Protein AF-A0AAD5VYA1-F1 (afdb_monomer)

Foldseek 3Di:
DDDDDDDDDDDDDDDDDPDPDPDDDPPPPPPPPPPPPPPFPWPQPPDDDDDDDDDDDDDPPPPPPQQFKKKAKQAAQQGAIDGGPVRVDVGRDDDSPTDMGIDPPGDLVSLVVNQVCVQVVSRDHPDDDDDDDDDDLPDPPPPVDPPQQKKKAQQEACGGGIDRDPVVSCVRNPVPNSVIDIGNDPSVSSVVSRVCSNVVVHDDPD

pLDDT: mean 71.58, std 21.29, range [29.84, 96.19]

Secondary structure (DSSP, 8-state):
-PPPPPPP-----------------------------------------PPP-------------GGG-EEEEEEESS-EEEESHHHHHHHH-S-TT-EEEEESS-HHHHHHHHHHHHHTT--EESS----------TT-----S--SS-EEEE-SSSS-EEEESHHHHHHHHGGGGGG-EEESSHHHHHHHHHHHHHTT-S----

Solvent-accessible surface area (backbone atoms only —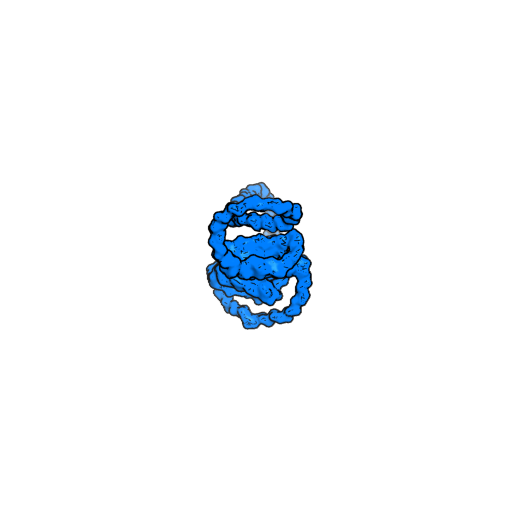 not comparable to full-atom values): 13161 Å² total; per-residue (Å²): 138,82,83,82,85,80,84,83,82,82,89,75,79,80,85,83,76,85,78,89,69,85,74,80,73,80,79,73,77,74,73,66,78,78,67,78,84,73,83,73,74,77,79,74,88,80,76,77,94,76,80,96,76,90,80,91,76,86,70,87,70,75,82,71,62,55,72,76,36,24,21,33,29,37,21,11,49,48,45,48,77,28,66,10,63,70,57,32,48,65,40,22,49,88,56,94,74,50,38,62,45,82,27,88,83,29,64,66,53,37,33,47,53,50,44,54,38,43,53,69,65,61,46,37,65,74,50,92,76,91,77,89,84,84,87,74,86,82,76,70,79,82,72,87,67,90,67,75,81,34,28,30,26,23,56,38,50,91,48,32,42,74,26,82,27,68,69,60,33,41,65,24,8,51,94,36,48,86,64,47,43,80,31,78,44,70,63,58,29,34,49,51,45,50,53,36,44,75,69,64,70,32,75,84,89,124

Mean predicted aligned error: 16.13 Å

Radius of gyration: 28.03 Å; Cα contacts (8 Å, |Δi|>4): 271; chains: 1; bounding box: 67×45×109 Å

Nearest PDB structures (foldseek):
  3bsu-assembly2_H  TM=7.984E-01  e=3.551E-01  Homo sapiens
  3bsu-assembly1_B  TM=7.948E-01  e=8.256E-01  Homo sapiens
  4v8s-assembly2_BB  TM=2.779E-01  e=1.919E+00  Saccharolobus shibatae B12
  8epx-assembly1_A  TM=1.726E-01  e=4.182E+00  Kinneretia aquatilis

Sequence (206 aa):
MEPSPTPAYSDDPPAYTPSADPQYIPTVYSRRPVLPTITATITVSDSPPSPPAAGSSRGHRIPTNDDDTYWVVIIGNHPGVYRGRTTAARNAGTSARVVMFECLEGRRFANRIFVEQYRLRVVRRLIPVNIPFPFTSAQQRRSTQQDEDVWYVVPSGPEPGVYFSRTAALRAASFAAGQMVQVDDEDDAYDLFVDYYMSYRIQDYN

Organism: NCBI:txid56174

Structure (mmCIF, N/CA/C/O backbone):
data_AF-A0AAD5VYA1-F1
#
_entry.id   AF-A0AAD5VYA1-F1
#
loop_
_atom_site.group_PDB
_atom_site.id
_atom_site.type_symbol
_atom_site.label_atom_id
_atom_site.label_alt_id
_atom_site.label_comp_id
_atom_site.label_asym_id
_atom_site.label_entity_id
_atom_site.label_seq_id
_atom_site.pdbx_PDB_ins_code
_atom_site.Cartn_x
_atom_site.Cartn_y
_atom_site.Cartn_z
_atom_site.occupancy
_atom_site.B_iso_or_equiv
_atom_site.auth_seq_id
_atom_site.auth_comp_id
_atom_site.auth_asym_id
_atom_site.auth_atom_id
_atom_site.pdbx_PDB_model_num
ATOM 1 N N . MET A 1 1 ? -34.198 25.262 79.945 1.00 55.25 1 MET A N 1
ATOM 2 C CA . MET A 1 1 ? -33.727 24.461 78.798 1.00 55.25 1 MET A CA 1
ATOM 3 C C . MET A 1 1 ? -32.961 25.410 77.901 1.00 55.25 1 MET A C 1
ATOM 5 O O . MET A 1 1 ? -33.584 26.200 77.207 1.00 55.25 1 MET A O 1
ATOM 9 N N . GLU A 1 2 ? -31.638 25.430 78.036 1.00 50.41 2 GLU A N 1
ATOM 10 C CA . GLU A 1 2 ? -30.755 26.230 77.181 1.00 50.41 2 GLU A CA 1
ATOM 11 C C . GLU A 1 2 ? -30.462 25.475 75.877 1.00 50.41 2 GLU A C 1
ATOM 13 O O . GLU A 1 2 ? -30.264 24.258 75.926 1.00 50.41 2 GLU A O 1
ATOM 18 N N . PRO A 1 3 ? -30.437 26.157 74.719 1.00 62.47 3 PRO A N 1
ATOM 19 C CA . PRO A 1 3 ? -30.016 25.547 73.466 1.00 62.47 3 PRO A CA 1
ATOM 20 C C . PRO A 1 3 ? -28.484 25.457 73.389 1.00 62.47 3 PRO A C 1
ATOM 22 O O . PRO A 1 3 ? -27.777 26.440 73.607 1.00 62.47 3 PRO A O 1
ATOM 25 N N . SER A 1 4 ? -27.970 24.269 73.058 1.00 67.06 4 SER A N 1
ATOM 26 C CA . SER A 1 4 ? -26.545 24.045 72.786 1.00 67.06 4 SER A CA 1
ATOM 27 C C . SER A 1 4 ? -26.077 24.805 71.535 1.00 67.06 4 SER A C 1
ATOM 29 O O . SER A 1 4 ? -26.813 24.845 70.547 1.00 67.06 4 SER A O 1
ATOM 31 N N . PRO A 1 5 ? -24.851 25.361 71.533 1.00 68.25 5 PRO A N 1
ATOM 32 C CA . PRO A 1 5 ? -24.303 26.044 70.370 1.00 68.25 5 PRO A CA 1
ATOM 33 C C . PRO A 1 5 ? -23.780 25.049 69.325 1.00 68.25 5 PRO A C 1
ATOM 35 O O . PRO A 1 5 ? -23.076 24.088 69.638 1.00 68.25 5 PRO A O 1
ATOM 38 N N . THR A 1 6 ? -24.117 25.312 68.065 1.00 74.50 6 THR A N 1
ATOM 39 C CA . THR A 1 6 ? -23.631 24.595 66.880 1.00 74.50 6 THR A CA 1
ATOM 40 C C . THR A 1 6 ? -22.195 25.030 66.551 1.00 74.50 6 THR A C 1
ATOM 42 O O . THR A 1 6 ? -21.932 26.235 66.544 1.00 74.50 6 THR A O 1
ATOM 45 N N . PRO A 1 7 ? -21.258 24.113 66.246 1.00 63.84 7 PRO A N 1
ATOM 46 C CA . PRO A 1 7 ? -19.913 24.497 65.833 1.00 63.84 7 PRO A CA 1
ATOM 47 C C . PRO A 1 7 ? -19.917 25.037 64.396 1.00 63.84 7 PRO A C 1
ATOM 49 O O . PRO A 1 7 ? -20.479 24.425 63.487 1.00 63.84 7 PRO A O 1
ATOM 52 N N . ALA A 1 8 ? -19.272 26.186 64.201 1.00 64.94 8 ALA A N 1
ATOM 53 C CA . ALA A 1 8 ? -18.980 26.743 62.888 1.00 64.94 8 ALA A CA 1
ATOM 54 C C . ALA A 1 8 ? -17.790 25.989 62.273 1.00 64.94 8 ALA A C 1
ATOM 56 O O . ALA A 1 8 ? -16.687 26.015 62.818 1.00 64.94 8 ALA A O 1
ATOM 57 N N . TYR A 1 9 ? -18.020 25.306 61.153 1.00 58.72 9 TYR A N 1
ATOM 58 C CA . TYR A 1 9 ? -16.952 24.772 60.313 1.00 58.72 9 TYR A CA 1
ATOM 59 C C . TYR A 1 9 ? -16.409 25.907 59.438 1.00 58.72 9 TYR A C 1
ATOM 61 O O . TYR A 1 9 ? -17.130 26.434 58.593 1.00 58.72 9 TYR A O 1
ATOM 69 N N . SER A 1 10 ? -15.153 26.296 59.668 1.00 63.50 10 SER A N 1
ATOM 70 C CA . SER A 1 10 ? -14.396 27.151 58.752 1.00 63.50 10 SER A CA 1
ATOM 71 C C . SER A 1 10 ? -13.834 26.293 57.623 1.00 63.50 10 SER A C 1
ATOM 73 O O . SER A 1 10 ? -13.070 25.360 57.866 1.00 63.50 10 SER A O 1
ATOM 75 N N . ASP A 1 11 ? -14.247 26.619 56.406 1.00 62.75 11 ASP A N 1
ATOM 76 C CA . ASP A 1 11 ? -13.949 25.912 55.163 1.00 62.75 11 ASP A CA 1
ATOM 77 C C . ASP A 1 11 ? -12.822 26.658 54.423 1.00 62.75 11 ASP A C 1
ATOM 79 O O . ASP A 1 11 ? -13.051 27.335 53.423 1.00 62.75 11 ASP A O 1
ATOM 83 N N . ASP A 1 12 ? -11.608 26.622 54.982 1.00 67.38 12 ASP A N 1
ATOM 84 C CA . ASP A 1 12 ? -10.412 27.138 54.304 1.00 67.38 12 ASP A CA 1
ATOM 85 C C . ASP A 1 12 ? -9.633 25.960 53.693 1.00 67.38 12 ASP A C 1
ATOM 87 O O . ASP A 1 12 ? -9.083 25.133 54.433 1.00 67.38 12 ASP A O 1
ATOM 91 N N . PRO A 1 13 ? -9.572 25.833 52.354 1.00 72.19 13 PRO A N 1
ATOM 92 C CA . PRO A 1 13 ? -8.789 24.787 51.718 1.00 72.19 13 PRO A CA 1
ATOM 93 C C . PRO A 1 13 ? -7.285 25.071 51.879 1.00 72.19 13 PRO A C 1
ATOM 95 O O . PRO A 1 13 ? -6.847 26.218 51.750 1.00 72.19 13 PRO A O 1
ATOM 98 N N . PRO A 1 14 ? -6.452 24.042 52.118 1.00 67.50 14 PRO A N 1
ATOM 99 C CA . PRO A 1 14 ? -5.014 24.230 52.221 1.00 67.50 14 PRO A CA 1
ATOM 100 C C . PRO A 1 14 ? -4.439 24.715 50.886 1.00 67.50 14 PRO A C 1
ATOM 102 O O . PRO A 1 14 ? -4.680 24.129 49.828 1.00 67.50 14 PRO A O 1
ATOM 105 N N . ALA A 1 15 ? -3.641 25.781 50.950 1.00 60.94 15 ALA A N 1
ATOM 106 C CA . ALA A 1 15 ? -2.874 26.289 49.824 1.00 60.94 15 ALA A CA 1
ATOM 107 C C . ALA A 1 15 ? -1.904 25.208 49.321 1.00 60.94 15 ALA A C 1
ATOM 109 O O . ALA A 1 15 ? -0.971 24.807 50.017 1.00 60.94 15 ALA A O 1
ATOM 110 N N . TYR A 1 16 ? -2.140 24.732 48.099 1.00 63.03 16 TYR A N 1
ATOM 111 C CA . TYR A 1 16 ? -1.286 23.767 47.420 1.00 63.03 16 TYR A CA 1
ATOM 112 C C . TYR A 1 16 ? -0.010 24.473 46.949 1.00 63.03 16 TYR A C 1
ATOM 114 O O . TYR A 1 16 ? -0.028 25.241 45.987 1.00 63.03 16 TYR A O 1
ATOM 122 N N . THR A 1 17 ? 1.106 24.242 47.634 1.00 67.38 17 THR A N 1
ATOM 123 C CA . THR A 1 17 ? 2.435 24.630 47.157 1.00 67.38 17 THR A CA 1
ATOM 124 C C . THR A 1 17 ? 2.942 23.573 46.169 1.00 67.38 17 THR A C 1
ATOM 126 O O . THR A 1 17 ? 3.123 22.418 46.558 1.00 67.38 17 THR A O 1
ATOM 129 N N . PRO A 1 18 ? 3.188 23.909 44.888 1.00 53.31 18 PRO A N 1
ATOM 130 C CA . PRO A 1 18 ? 3.801 22.970 43.959 1.00 53.31 18 PRO A CA 1
ATOM 131 C C . PRO A 1 18 ? 5.270 22.766 44.350 1.00 53.31 18 PRO A C 1
ATOM 133 O O . PRO A 1 18 ? 6.110 23.648 44.168 1.00 53.31 18 PRO A O 1
ATOM 136 N N . SER A 1 19 ? 5.567 21.595 44.913 1.00 53.12 19 SER A N 1
ATOM 137 C CA . SER A 1 19 ? 6.934 21.132 45.139 1.00 53.12 19 SER A CA 1
ATOM 138 C C . SER A 1 19 ? 7.590 20.888 43.782 1.00 53.12 19 SER A C 1
ATOM 140 O O . SER A 1 19 ? 7.163 20.021 43.018 1.00 53.12 19 SER A O 1
ATOM 142 N N . ALA A 1 20 ? 8.597 21.696 43.463 1.00 51.00 20 ALA A N 1
ATOM 143 C CA . ALA A 1 20 ? 9.432 21.542 42.284 1.00 51.00 20 ALA A CA 1
ATOM 144 C C . ALA A 1 20 ? 10.388 20.355 42.482 1.00 51.00 20 ALA A C 1
ATOM 146 O O . ALA A 1 20 ? 11.571 20.541 42.752 1.00 51.00 20 ALA A O 1
ATOM 147 N N . ASP A 1 21 ? 9.861 19.137 42.366 1.00 50.53 21 ASP A N 1
ATOM 148 C CA . ASP A 1 21 ? 10.683 17.947 42.173 1.00 50.53 21 ASP A CA 1
ATOM 149 C C . ASP A 1 21 ? 10.980 17.798 40.672 1.00 50.53 21 ASP A C 1
ATOM 151 O O . ASP A 1 21 ? 10.043 17.668 39.873 1.00 50.53 21 ASP A O 1
ATOM 155 N N . PRO A 1 22 ? 12.254 17.822 40.237 1.00 55.47 22 PRO A N 1
ATOM 156 C CA . PRO A 1 22 ? 12.607 17.502 38.864 1.00 55.47 22 PRO A CA 1
ATOM 157 C C . PRO A 1 22 ? 12.344 16.013 38.632 1.00 55.47 22 PRO A C 1
ATOM 159 O O . PRO A 1 22 ? 13.161 15.149 38.952 1.00 55.47 22 PRO A O 1
ATOM 162 N N . GLN A 1 23 ? 11.165 15.715 38.083 1.00 43.09 23 GLN A N 1
ATOM 163 C CA . GLN A 1 23 ? 10.796 14.369 37.689 1.00 43.09 23 GLN A CA 1
ATOM 164 C C . GLN A 1 23 ? 11.804 13.821 36.680 1.00 43.09 23 GLN A C 1
ATOM 166 O O . GLN A 1 23 ? 11.964 14.315 35.564 1.00 43.09 23 GLN A O 1
ATOM 171 N N . TYR A 1 24 ? 12.459 12.756 37.124 1.00 43.03 24 TYR A N 1
ATOM 172 C CA . TYR A 1 24 ? 13.096 11.732 36.322 1.00 43.03 24 TYR A CA 1
ATOM 173 C C . TYR A 1 24 ? 12.231 11.426 35.093 1.00 43.03 24 TYR A C 1
ATOM 175 O O . TYR A 1 24 ? 11.149 10.856 35.216 1.00 43.03 24 TYR A O 1
ATOM 183 N N . ILE A 1 25 ? 12.695 11.828 33.910 1.00 42.22 25 ILE A N 1
ATOM 184 C CA . ILE A 1 25 ? 12.100 11.426 32.636 1.00 42.22 25 ILE A CA 1
ATOM 185 C C . ILE A 1 25 ? 12.622 10.011 32.372 1.00 42.22 25 ILE A C 1
ATOM 187 O O . ILE A 1 25 ? 13.800 9.876 32.021 1.00 42.22 25 ILE A O 1
ATOM 191 N N . PRO A 1 26 ? 11.819 8.939 32.529 1.00 36.62 26 PRO A N 1
ATOM 192 C CA . PRO A 1 26 ? 12.231 7.646 32.025 1.00 36.62 26 PRO A CA 1
ATOM 193 C C . PRO A 1 26 ? 12.379 7.816 30.518 1.00 36.62 26 PRO A C 1
ATOM 195 O O . PRO A 1 26 ? 11.414 8.067 29.795 1.00 36.62 26 PRO A O 1
ATOM 198 N N . THR A 1 27 ? 13.621 7.745 30.050 1.00 34.53 27 THR A N 1
ATOM 199 C CA . THR A 1 27 ? 13.923 7.685 28.628 1.00 34.53 27 THR A CA 1
ATOM 200 C C . THR A 1 27 ? 13.377 6.347 28.158 1.00 34.53 27 THR A C 1
ATOM 202 O O . THR A 1 27 ? 14.045 5.318 28.232 1.00 34.53 27 THR A O 1
ATOM 205 N N . VAL A 1 28 ? 12.103 6.339 27.764 1.00 34.66 28 VAL A N 1
ATOM 206 C CA . VAL A 1 28 ? 11.509 5.232 27.036 1.00 34.66 28 VAL A CA 1
ATOM 207 C C . VAL A 1 28 ? 12.331 5.151 25.767 1.00 34.66 28 VAL A C 1
ATOM 209 O O . VAL A 1 28 ? 12.222 5.995 24.877 1.00 34.66 28 VAL A O 1
ATOM 212 N N . TYR A 1 29 ? 13.229 4.172 25.733 1.00 29.84 29 TYR A N 1
ATOM 213 C CA . TYR A 1 29 ? 13.874 3.729 24.518 1.00 29.84 29 TYR A CA 1
ATOM 214 C C . TYR A 1 29 ? 12.749 3.325 23.570 1.00 29.84 29 TYR A C 1
ATOM 216 O O . TYR A 1 29 ? 12.292 2.183 23.573 1.00 29.84 29 TYR A O 1
ATOM 224 N N . SER A 1 30 ? 12.285 4.282 22.766 1.00 35.50 30 SER A N 1
ATOM 225 C CA . SER A 1 30 ? 11.644 4.004 21.495 1.00 35.50 30 SER A CA 1
ATOM 226 C C . SER A 1 30 ? 12.659 3.183 20.728 1.00 35.50 30 SER A C 1
ATOM 228 O O . SER A 1 30 ? 13.580 3.717 20.107 1.00 35.50 30 SER A O 1
ATOM 230 N N . ARG A 1 31 ? 12.520 1.859 20.831 1.00 32.38 31 ARG A N 1
ATOM 231 C CA . A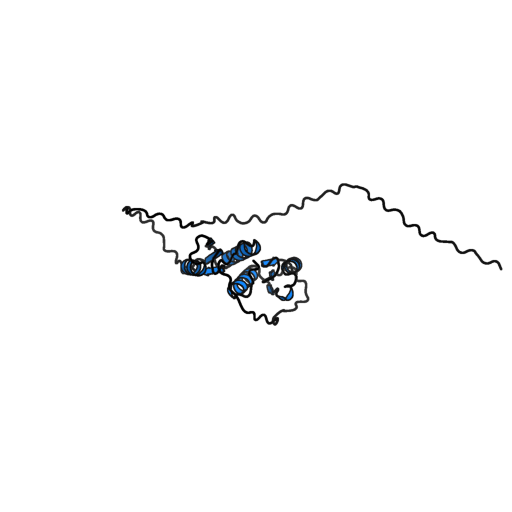RG A 1 31 ? 13.063 0.926 19.864 1.00 32.38 31 ARG A CA 1
ATOM 232 C C . ARG A 1 31 ? 12.460 1.367 18.544 1.00 32.38 31 ARG A C 1
ATOM 234 O O . ARG A 1 31 ? 11.343 0.988 18.210 1.00 32.38 31 ARG A O 1
ATOM 241 N N . ARG A 1 32 ? 13.172 2.242 17.828 1.00 32.84 32 ARG A N 1
ATOM 242 C CA . ARG A 1 32 ? 12.953 2.405 16.400 1.00 32.84 32 ARG A CA 1
ATOM 243 C C . ARG A 1 32 ? 12.964 0.977 15.862 1.00 32.84 32 ARG A C 1
ATOM 245 O O . ARG A 1 32 ? 13.961 0.290 16.111 1.00 32.84 32 ARG A O 1
ATOM 252 N N . PRO A 1 33 ? 11.888 0.496 15.224 1.00 36.75 33 PRO A N 1
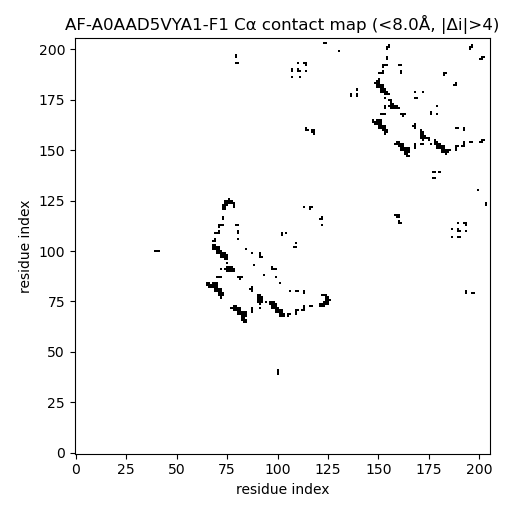ATOM 253 C CA . PRO A 1 33 ? 12.003 -0.729 14.465 1.00 36.75 33 PRO A CA 1
ATOM 254 C C . PRO A 1 33 ? 13.173 -0.496 13.515 1.00 36.75 33 PRO A C 1
ATOM 256 O O . PRO A 1 33 ? 13.208 0.492 12.775 1.00 36.75 33 PRO A O 1
ATOM 259 N N . VAL A 1 34 ? 14.205 -1.322 13.666 1.00 33.66 34 VAL A N 1
ATOM 260 C CA . VAL A 1 34 ? 15.326 -1.358 12.740 1.00 33.66 34 VAL A CA 1
ATOM 261 C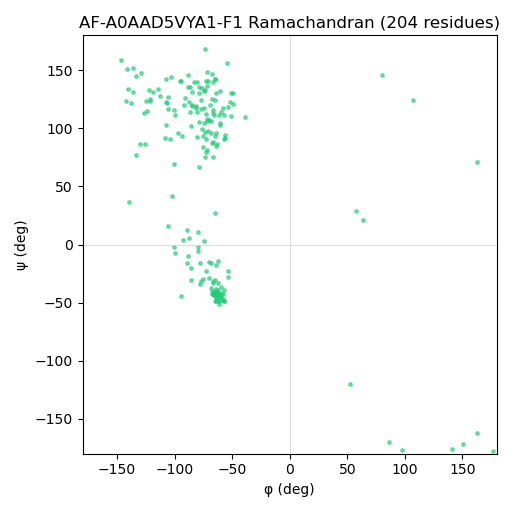 C . VAL A 1 34 ? 14.688 -1.809 11.439 1.00 33.66 34 VAL A C 1
ATOM 263 O O . VAL A 1 34 ? 14.404 -2.991 11.267 1.00 33.66 34 VAL A O 1
ATOM 266 N N . LEU A 1 35 ? 14.340 -0.840 10.588 1.00 41.81 35 LEU A N 1
ATOM 267 C CA . LEU A 1 35 ? 13.911 -1.116 9.228 1.00 41.81 35 LEU A CA 1
ATOM 268 C C . LEU A 1 35 ? 14.966 -2.058 8.646 1.00 41.81 35 LEU A C 1
ATOM 270 O O . LEU A 1 35 ? 16.160 -1.764 8.797 1.00 41.81 35 LEU A O 1
ATOM 274 N N . PRO A 1 36 ? 14.576 -3.187 8.031 1.00 36.44 36 PRO A N 1
ATOM 275 C CA . PRO A 1 36 ? 15.536 -3.957 7.267 1.00 36.44 36 PRO A CA 1
ATOM 276 C C . PRO A 1 36 ? 16.212 -2.982 6.307 1.00 36.44 36 PRO A C 1
ATOM 278 O O . PRO A 1 36 ? 15.543 -2.170 5.664 1.00 36.44 36 PRO A O 1
ATOM 281 N N . THR A 1 37 ? 17.542 -2.996 6.275 1.00 37.47 37 THR A N 1
ATOM 282 C CA . THR A 1 37 ? 18.320 -2.238 5.300 1.00 37.47 37 THR A CA 1
ATOM 283 C C . THR A 1 37 ? 17.973 -2.806 3.929 1.00 37.47 37 THR A C 1
ATOM 285 O O . THR A 1 37 ? 18.608 -3.743 3.451 1.00 37.47 37 THR A O 1
ATOM 288 N N . ILE A 1 38 ? 16.902 -2.291 3.324 1.00 41.88 38 ILE A N 1
ATOM 289 C CA . ILE A 1 38 ? 16.512 -2.629 1.964 1.00 41.88 38 ILE A CA 1
ATOM 290 C C . ILE A 1 38 ? 17.635 -2.073 1.101 1.00 41.88 38 ILE A C 1
ATOM 292 O O . ILE A 1 38 ? 17.830 -0.859 1.014 1.00 41.88 38 ILE A O 1
ATOM 296 N N . THR A 1 39 ? 18.410 -2.972 0.501 1.00 34.19 39 THR A N 1
ATOM 297 C CA . THR A 1 39 ? 19.404 -2.602 -0.502 1.00 34.19 39 THR A CA 1
ATOM 298 C C . THR A 1 39 ? 18.619 -2.207 -1.748 1.00 34.19 39 THR A C 1
ATOM 300 O O . THR A 1 39 ? 18.372 -3.015 -2.638 1.00 34.19 39 THR A O 1
ATOM 303 N N . ALA A 1 40 ? 18.122 -0.972 -1.763 1.00 38.25 40 ALA A N 1
ATOM 304 C CA . ALA A 1 40 ? 17.408 -0.415 -2.892 1.00 38.25 40 ALA A CA 1
ATOM 305 C C . ALA A 1 40 ? 18.416 -0.226 -4.027 1.00 38.25 40 ALA A C 1
ATOM 307 O O . ALA A 1 40 ? 19.247 0.682 -3.995 1.00 38.25 40 ALA A O 1
ATOM 308 N N . THR A 1 41 ? 18.352 -1.086 -5.041 1.00 39.69 41 THR A N 1
ATOM 309 C CA . THR A 1 41 ? 19.036 -0.812 -6.304 1.00 39.69 41 THR A CA 1
ATOM 310 C C . THR A 1 41 ? 18.247 0.292 -6.998 1.00 39.69 41 THR A C 1
ATOM 312 O O . THR A 1 41 ? 17.270 0.041 -7.701 1.00 39.69 41 THR A O 1
ATOM 315 N N . ILE A 1 42 ? 18.625 1.544 -6.734 1.00 39.12 42 ILE A N 1
ATOM 316 C CA . ILE A 1 42 ? 18.052 2.711 -7.402 1.00 39.12 42 ILE A CA 1
ATOM 317 C C . ILE A 1 42 ? 18.570 2.697 -8.839 1.00 39.12 42 ILE A C 1
ATOM 319 O O . ILE A 1 42 ? 19.685 3.131 -9.123 1.00 39.12 42 ILE A O 1
ATOM 323 N N . THR A 1 43 ? 17.764 2.179 -9.761 1.00 39.72 43 THR A N 1
ATOM 324 C CA . THR A 1 43 ? 18.041 2.310 -11.196 1.00 39.72 43 THR A CA 1
ATOM 325 C C . THR A 1 43 ? 17.698 3.737 -11.624 1.00 39.72 43 THR A C 1
ATOM 327 O O . THR A 1 43 ? 16.592 4.010 -12.086 1.00 39.72 43 THR A O 1
ATOM 330 N N . VAL A 1 44 ? 18.630 4.674 -11.436 1.00 39.00 44 VAL A N 1
ATOM 331 C CA . VAL A 1 44 ? 18.555 5.991 -12.082 1.00 39.00 44 VAL A CA 1
ATOM 332 C C . VAL A 1 44 ? 18.856 5.761 -13.559 1.00 39.00 44 VAL A C 1
ATOM 334 O O . VAL A 1 44 ? 19.977 5.414 -13.925 1.00 39.00 44 VAL A O 1
ATOM 337 N N . SER A 1 45 ? 17.841 5.873 -14.413 1.00 40.84 45 SER A N 1
ATOM 338 C CA . SER A 1 45 ? 18.001 5.718 -15.860 1.00 40.84 45 SER A CA 1
ATOM 339 C C . SER A 1 45 ? 18.591 6.991 -16.474 1.00 40.84 45 SER A C 1
ATOM 341 O O . SER A 1 45 ? 17.927 7.664 -17.255 1.00 40.84 45 SER A O 1
ATOM 343 N N . ASP A 1 46 ? 19.840 7.304 -16.136 1.00 44.09 46 ASP A N 1
ATOM 344 C CA . ASP A 1 46 ? 20.662 8.268 -16.870 1.00 44.09 46 ASP A CA 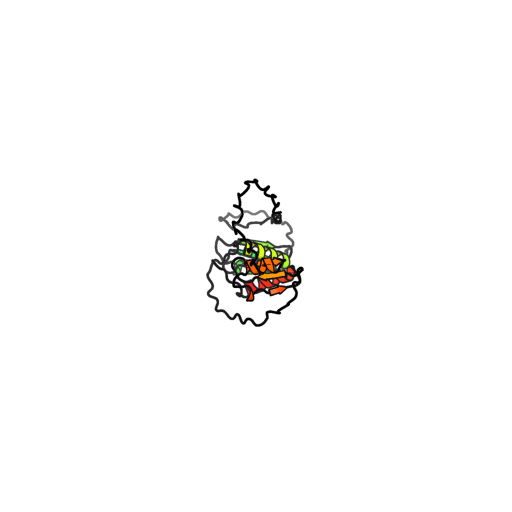1
ATOM 345 C C . ASP A 1 46 ? 21.498 7.498 -17.894 1.00 44.09 46 ASP A C 1
ATOM 347 O O . ASP A 1 46 ? 22.557 6.953 -17.590 1.00 44.09 46 ASP A O 1
ATOM 351 N N . SER A 1 47 ? 20.991 7.389 -19.121 1.00 39.53 47 SER A N 1
ATOM 352 C CA . SER A 1 47 ? 21.751 6.815 -20.236 1.00 39.53 47 SER A CA 1
ATOM 353 C C . SER A 1 47 ? 22.174 7.919 -21.206 1.00 39.53 47 SER A C 1
ATOM 355 O O . SER A 1 47 ? 21.350 8.358 -22.009 1.00 39.53 47 SER A O 1
ATOM 357 N N . PRO A 1 48 ? 23.443 8.366 -21.186 1.00 54.44 48 PRO A N 1
ATOM 358 C CA . PRO A 1 48 ? 24.033 9.064 -22.321 1.00 54.44 48 PRO A CA 1
ATOM 359 C C . PRO A 1 48 ? 24.297 8.074 -23.479 1.00 54.44 48 PRO A C 1
ATOM 361 O O . PRO A 1 48 ? 24.579 6.896 -23.230 1.00 54.44 48 PRO A O 1
ATOM 364 N N . PRO A 1 49 ? 24.221 8.509 -24.752 1.00 49.09 49 PRO A N 1
ATOM 365 C CA . PRO A 1 49 ? 24.419 7.627 -25.900 1.00 49.09 49 PRO A CA 1
ATOM 366 C C . PRO A 1 49 ? 25.874 7.144 -25.939 1.00 49.09 49 PRO A C 1
ATOM 368 O O . PRO A 1 49 ? 26.791 7.945 -26.105 1.00 49.09 49 PRO A O 1
ATOM 371 N N . SER A 1 50 ? 26.088 5.836 -25.777 1.00 53.59 50 SER A N 1
ATOM 372 C CA . SER A 1 50 ? 27.424 5.229 -25.845 1.00 53.59 50 SER A CA 1
ATOM 373 C C . SER A 1 50 ? 27.667 4.507 -27.182 1.00 53.59 50 SER A C 1
ATOM 375 O O . SER A 1 50 ? 26.731 3.935 -27.745 1.00 53.59 50 SER A O 1
ATOM 377 N N . PRO A 1 51 ? 28.912 4.555 -27.701 1.00 53.50 51 PRO A N 1
ATOM 378 C CA . PRO A 1 51 ? 29.305 4.088 -29.034 1.00 53.50 51 PRO A CA 1
ATOM 379 C C . PRO A 1 51 ? 29.355 2.550 -29.133 1.00 53.50 51 PRO A C 1
ATOM 381 O O . PRO A 1 51 ? 29.306 1.865 -28.110 1.00 53.50 51 PRO A O 1
ATOM 384 N N . PRO A 1 52 ? 29.472 1.973 -30.348 1.00 54.09 52 PRO A N 1
ATOM 385 C CA . PRO A 1 52 ? 29.448 0.528 -30.514 1.00 54.09 52 PRO A CA 1
ATOM 386 C C . PRO A 1 52 ? 30.794 -0.072 -30.096 1.00 54.09 52 PRO A C 1
ATOM 388 O O . PRO A 1 52 ? 31.834 0.291 -30.642 1.00 54.09 52 PRO A O 1
ATOM 391 N N . ALA A 1 53 ? 30.785 -1.028 -29.168 1.00 48.75 53 ALA A N 1
ATOM 392 C CA . ALA A 1 53 ? 31.947 -1.868 -28.907 1.00 48.75 53 ALA A CA 1
ATOM 393 C C . ALA A 1 53 ? 31.540 -3.330 -28.711 1.00 48.75 53 ALA A C 1
ATOM 395 O O . ALA A 1 53 ? 30.732 -3.681 -27.852 1.00 48.75 53 ALA A O 1
ATOM 396 N N . ALA A 1 54 ? 32.129 -4.165 -29.564 1.00 52.44 54 ALA A N 1
ATOM 397 C CA . ALA A 1 54 ? 32.110 -5.612 -29.517 1.00 52.44 54 ALA A CA 1
ATOM 398 C C . ALA A 1 54 ? 32.828 -6.136 -28.262 1.00 52.44 54 ALA A C 1
ATOM 400 O O . ALA A 1 54 ? 33.866 -5.613 -27.866 1.00 52.44 54 ALA A O 1
ATOM 401 N N . GLY A 1 55 ? 32.297 -7.205 -27.668 1.00 43.25 55 GLY A N 1
ATOM 402 C CA . GLY A 1 55 ? 32.906 -7.845 -26.503 1.00 43.25 55 GLY A CA 1
ATOM 403 C C . GLY A 1 55 ? 31.924 -8.751 -25.779 1.00 43.25 55 GLY A C 1
ATOM 404 O O . GLY A 1 55 ? 31.430 -8.426 -24.707 1.00 43.25 55 GLY A O 1
ATOM 405 N N . SER A 1 56 ? 31.593 -9.873 -26.414 1.00 50.56 56 SER A N 1
ATOM 406 C CA . SER A 1 56 ? 30.662 -10.874 -25.899 1.00 50.56 56 SER A CA 1
ATOM 407 C C . SER A 1 56 ? 31.288 -11.680 -24.757 1.00 50.56 56 SER A C 1
ATOM 409 O O . SER A 1 56 ? 31.941 -12.692 -24.999 1.00 50.56 56 SER A O 1
ATOM 411 N N . SER A 1 57 ? 30.999 -11.288 -23.518 1.00 47.00 57 SER A N 1
ATOM 412 C CA . SER A 1 57 ? 31.134 -12.145 -22.335 1.00 47.00 57 SER A CA 1
ATOM 413 C C . SER A 1 57 ? 29.740 -12.613 -21.919 1.00 47.00 57 SER A C 1
ATOM 415 O O . SER A 1 57 ? 29.030 -11.941 -21.173 1.00 47.00 57 SER A O 1
ATOM 417 N N . ARG A 1 58 ? 29.320 -13.766 -22.457 1.00 45.72 58 ARG A N 1
ATOM 418 C CA . ARG A 1 58 ? 28.085 -14.469 -22.080 1.00 45.72 58 ARG A CA 1
ATOM 419 C C . ARG A 1 58 ? 28.213 -14.989 -20.645 1.00 45.72 58 ARG A C 1
ATOM 421 O O . ARG A 1 58 ? 28.596 -16.131 -20.420 1.00 45.72 58 ARG A O 1
ATOM 428 N N . GLY A 1 59 ? 27.856 -14.157 -19.673 1.00 48.25 59 GLY A N 1
ATOM 429 C CA . GLY A 1 59 ? 27.359 -14.654 -18.396 1.00 48.25 59 GLY A CA 1
ATOM 430 C C . GLY A 1 59 ? 25.990 -15.284 -18.637 1.00 48.25 59 GLY A C 1
ATOM 431 O O . GLY A 1 59 ? 25.081 -14.613 -19.127 1.00 48.25 59 GLY A O 1
ATOM 432 N N . HIS A 1 60 ? 25.842 -16.574 -18.339 1.00 43.88 60 HIS A N 1
ATOM 433 C CA . HIS A 1 60 ? 24.546 -17.248 -18.295 1.00 43.88 60 HIS A CA 1
ATOM 434 C C . HIS A 1 60 ? 23.697 -16.617 -17.175 1.00 43.88 60 HIS A C 1
ATOM 436 O O . HIS A 1 60 ? 23.665 -17.101 -16.049 1.00 43.88 60 HIS A O 1
ATOM 442 N N . ARG A 1 61 ? 23.007 -15.508 -17.469 1.00 50.75 61 ARG A N 1
ATOM 443 C CA . ARG A 1 61 ? 21.811 -15.130 -16.716 1.00 50.75 61 ARG A CA 1
ATOM 444 C C . ARG A 1 61 ? 20.734 -16.116 -17.131 1.00 50.75 61 ARG A C 1
ATOM 446 O O . ARG A 1 61 ? 20.254 -16.068 -18.261 1.00 50.75 61 ARG A O 1
ATOM 453 N N . ILE A 1 62 ? 20.418 -17.043 -16.232 1.00 53.66 62 ILE A N 1
ATOM 454 C CA . ILE A 1 62 ? 19.164 -17.790 -16.295 1.00 53.66 62 ILE A CA 1
ATOM 455 C C . ILE A 1 62 ? 18.073 -16.719 -16.420 1.00 53.66 62 ILE A C 1
ATOM 457 O O . ILE A 1 62 ? 18.068 -15.803 -15.594 1.00 53.66 62 ILE A O 1
ATOM 461 N N . PRO A 1 63 ? 17.231 -16.743 -17.465 1.00 50.41 63 PRO A N 1
ATOM 462 C CA . PRO A 1 63 ? 16.124 -15.814 -17.568 1.00 50.41 63 PRO A CA 1
ATOM 463 C C . PRO A 1 63 ? 15.172 -16.121 -16.414 1.00 50.41 63 PRO A C 1
ATOM 465 O O . PRO A 1 63 ? 14.343 -17.022 -16.494 1.00 50.41 63 PRO A O 1
ATOM 468 N N . THR A 1 64 ? 15.349 -15.414 -15.301 1.00 57.06 64 THR A N 1
ATOM 469 C CA . THR A 1 64 ? 14.317 -15.261 -14.286 1.00 57.06 64 THR A CA 1
ATOM 470 C C . THR A 1 64 ? 13.137 -14.657 -15.015 1.00 57.06 64 THR A C 1
ATOM 472 O O . THR A 1 64 ? 13.234 -13.548 -15.544 1.00 57.06 64 THR A O 1
ATOM 475 N N . ASN A 1 65 ? 12.089 -15.458 -15.151 1.00 65.94 65 ASN A N 1
ATOM 476 C CA . ASN A 1 65 ? 10.844 -15.070 -15.774 1.00 65.94 65 ASN A CA 1
ATOM 477 C C . ASN A 1 65 ? 10.391 -13.760 -15.107 1.00 65.94 65 ASN A C 1
ATOM 479 O O . ASN A 1 65 ? 10.090 -13.764 -13.915 1.00 65.94 65 ASN A O 1
ATOM 483 N N . ASP A 1 66 ? 10.425 -12.639 -15.841 1.00 68.38 66 ASP A N 1
ATOM 484 C CA . ASP A 1 66 ? 10.068 -11.298 -15.325 1.00 68.38 66 ASP A CA 1
ATOM 485 C C . ASP A 1 66 ? 8.667 -11.317 -14.684 1.00 68.38 66 ASP A C 1
ATOM 487 O O . ASP A 1 66 ? 8.360 -10.526 -13.799 1.00 68.38 66 ASP A O 1
ATOM 491 N N . ASP A 1 67 ? 7.844 -12.291 -15.075 1.00 72.88 67 ASP A N 1
ATOM 492 C CA . ASP A 1 67 ? 6.489 -12.510 -14.592 1.00 72.88 67 ASP A CA 1
ATOM 493 C C . ASP A 1 67 ? 6.383 -13.005 -13.143 1.00 72.88 67 ASP A C 1
ATOM 495 O O . ASP A 1 67 ? 5.294 -12.919 -12.585 1.00 72.88 67 ASP A O 1
ATOM 499 N N . ASP A 1 68 ? 7.439 -13.495 -12.490 1.00 83.44 68 ASP A N 1
ATOM 500 C CA . ASP A 1 68 ? 7.327 -14.022 -11.114 1.00 83.44 68 ASP A CA 1
ATOM 501 C C . ASP A 1 68 ? 7.775 -13.041 -10.025 1.00 83.44 68 ASP A C 1
ATOM 503 O O . ASP A 1 68 ? 7.530 -13.273 -8.838 1.00 83.44 68 ASP A O 1
ATOM 507 N N . THR A 1 69 ? 8.345 -11.902 -10.417 1.00 92.50 69 THR A N 1
ATOM 508 C CA . THR A 1 69 ? 8.823 -10.886 -9.479 1.00 92.50 69 THR A CA 1
ATOM 509 C C . THR A 1 69 ? 7.785 -9.791 -9.247 1.00 92.50 69 THR A C 1
ATOM 511 O O . THR A 1 69 ? 7.123 -9.319 -10.177 1.00 92.50 69 THR A O 1
ATOM 514 N N . TYR A 1 70 ? 7.659 -9.335 -8.000 1.00 95.12 70 TYR A N 1
ATOM 515 C CA . TYR A 1 70 ? 6.799 -8.207 -7.653 1.00 95.12 70 TYR A CA 1
ATOM 516 C C . TYR A 1 70 ? 7.597 -6.908 -7.636 1.00 95.12 70 TYR A C 1
ATOM 518 O O . TYR A 1 70 ? 8.734 -6.853 -7.180 1.00 95.12 70 TYR A O 1
ATOM 526 N N . TRP A 1 71 ? 6.984 -5.846 -8.135 1.00 95.94 71 TRP A N 1
ATOM 527 C CA . TRP A 1 71 ? 7.558 -4.514 -8.216 1.00 95.94 71 TRP A CA 1
ATOM 528 C C . TRP A 1 71 ? 6.661 -3.537 -7.478 1.00 95.94 71 TRP A C 1
ATOM 530 O O . TRP A 1 71 ? 5.446 -3.514 -7.681 1.00 95.94 71 TRP A O 1
ATOM 540 N N . VAL A 1 72 ? 7.265 -2.706 -6.641 1.00 95.75 72 VAL A N 1
ATOM 541 C CA . VAL A 1 72 ? 6.553 -1.696 -5.865 1.00 95.75 72 VAL A CA 1
ATOM 542 C C . VAL A 1 72 ? 6.864 -0.331 -6.445 1.00 95.75 72 VAL A C 1
ATOM 544 O O . VAL A 1 72 ? 8.023 0.066 -6.521 1.00 95.75 72 VAL A O 1
ATOM 547 N N . VAL A 1 73 ? 5.830 0.398 -6.843 1.00 94.56 73 VAL A N 1
ATOM 548 C CA . VAL A 1 73 ? 5.910 1.778 -7.317 1.00 94.56 73 VAL A CA 1
ATOM 549 C C . VAL A 1 73 ? 5.499 2.691 -6.169 1.00 94.56 73 VAL A C 1
ATOM 551 O O . VAL A 1 73 ? 4.351 2.667 -5.734 1.00 94.56 73 VAL A O 1
ATOM 554 N N . ILE A 1 74 ? 6.430 3.512 -5.688 1.00 92.56 74 ILE A N 1
ATOM 555 C CA . ILE A 1 74 ? 6.190 4.494 -4.622 1.00 92.56 74 ILE A CA 1
ATOM 556 C C . ILE A 1 74 ? 5.846 5.853 -5.218 1.00 92.56 74 ILE A C 1
ATOM 558 O O . ILE A 1 74 ? 4.897 6.500 -4.787 1.00 92.56 74 ILE A O 1
ATOM 562 N N . ILE A 1 75 ? 6.577 6.281 -6.246 1.00 88.88 75 ILE A N 1
ATOM 563 C CA . ILE A 1 75 ? 6.309 7.543 -6.938 1.00 88.88 75 ILE A CA 1
ATOM 564 C C . ILE A 1 75 ? 6.048 7.232 -8.405 1.00 88.88 75 ILE A C 1
ATOM 566 O O . ILE A 1 75 ? 6.885 6.620 -9.066 1.00 88.88 75 ILE A O 1
ATOM 570 N N . GLY A 1 76 ? 4.891 7.647 -8.914 1.00 88.88 76 GLY A N 1
ATOM 571 C CA . GLY A 1 76 ? 4.479 7.390 -10.292 1.00 88.88 76 GLY A CA 1
ATOM 572 C C . GLY A 1 76 ? 3.071 7.897 -10.584 1.00 88.88 76 GLY A C 1
ATOM 573 O O . GLY A 1 76 ? 2.428 8.496 -9.726 1.00 88.88 76 GLY A O 1
ATOM 574 N N . ASN A 1 77 ? 2.572 7.671 -11.797 1.00 87.69 77 ASN A N 1
ATOM 575 C CA . ASN A 1 77 ? 1.188 8.002 -12.155 1.00 87.69 77 ASN A CA 1
ATOM 576 C C . ASN A 1 77 ? 0.197 7.165 -11.334 1.00 87.69 77 ASN A C 1
ATOM 578 O O . ASN A 1 77 ? -0.773 7.696 -10.794 1.00 87.69 77 ASN A O 1
ATOM 582 N N . HIS A 1 78 ? 0.496 5.873 -11.190 1.00 89.06 78 HIS A N 1
ATOM 583 C CA . HIS A 1 78 ? -0.255 4.926 -10.377 1.00 89.06 78 HIS A CA 1
ATOM 584 C C . HIS A 1 78 ? 0.714 4.161 -9.461 1.00 89.06 78 HIS A C 1
ATOM 586 O O . HIS A 1 78 ? 1.205 3.093 -9.837 1.00 89.06 78 HIS A O 1
ATOM 592 N N . PRO A 1 79 ? 1.046 4.700 -8.273 1.00 92.06 79 PRO A N 1
ATOM 593 C CA . PRO A 1 79 ? 1.747 3.944 -7.242 1.00 92.06 79 PRO A CA 1
ATOM 594 C C . PRO A 1 79 ? 0.996 2.656 -6.901 1.00 92.06 79 PRO A C 1
ATOM 596 O O . PRO A 1 79 ? -0.204 2.556 -7.147 1.00 92.06 79 PRO A O 1
ATOM 599 N N . GLY A 1 80 ? 1.696 1.662 -6.370 1.00 94.38 80 GLY A N 1
ATOM 600 C CA . GLY A 1 80 ? 1.097 0.370 -6.055 1.00 94.38 80 GLY A CA 1
ATOM 601 C C . GLY A 1 80 ? 2.072 -0.789 -6.152 1.00 94.38 80 GLY A C 1
ATOM 602 O O . GLY A 1 80 ? 3.272 -0.599 -6.346 1.00 94.38 80 GLY A O 1
ATOM 603 N N . VAL A 1 81 ? 1.535 -2.001 -6.049 1.00 95.69 81 VAL A N 1
ATOM 604 C CA . VAL A 1 81 ? 2.292 -3.249 -6.185 1.00 95.69 81 VAL A CA 1
ATOM 605 C C . VAL A 1 81 ? 1.844 -3.968 -7.451 1.00 95.69 81 VAL A C 1
ATOM 607 O O . VAL A 1 81 ? 0.653 -4.188 -7.666 1.00 95.69 81 VAL A O 1
ATOM 610 N N . TYR A 1 82 ? 2.802 -4.337 -8.295 1.00 94.94 82 TYR A N 1
ATOM 611 C CA . TYR A 1 82 ? 2.562 -4.921 -9.610 1.00 94.94 82 TYR A CA 1
ATOM 612 C C . TYR A 1 82 ? 3.366 -6.200 -9.790 1.00 94.94 82 TYR A C 1
ATOM 614 O O . TYR A 1 82 ? 4.485 -6.319 -9.299 1.00 94.94 82 TYR A O 1
ATOM 622 N N . ARG A 1 83 ? 2.807 -7.148 -10.540 1.00 94.88 83 ARG A N 1
ATOM 623 C CA . ARG A 1 83 ? 3.527 -8.342 -10.984 1.00 94.88 83 ARG A CA 1
ATOM 624 C C . ARG A 1 83 ? 4.247 -8.036 -12.302 1.00 94.88 83 ARG A C 1
ATOM 626 O O . ARG A 1 83 ? 3.605 -7.623 -13.273 1.00 94.88 83 ARG A O 1
ATOM 633 N N . GLY A 1 84 ? 5.564 -8.216 -12.302 1.00 94.38 84 GLY A N 1
ATOM 634 C CA . GLY A 1 84 ? 6.468 -7.978 -13.424 1.00 94.38 84 GLY A CA 1
ATOM 635 C C . GLY A 1 84 ? 6.862 -6.518 -13.657 1.00 94.38 84 GLY A C 1
ATOM 636 O O . GLY A 1 84 ? 6.072 -5.581 -13.472 1.00 94.38 84 GLY A O 1
ATOM 637 N N . ARG A 1 85 ? 8.106 -6.317 -14.111 1.00 93.75 85 ARG A N 1
ATOM 638 C CA . ARG A 1 85 ? 8.696 -4.983 -14.297 1.00 93.75 85 ARG A CA 1
ATOM 639 C C . ARG A 1 85 ? 7.959 -4.169 -15.349 1.00 93.75 85 ARG A C 1
ATOM 641 O O . ARG A 1 85 ? 7.737 -2.972 -15.173 1.00 93.75 85 ARG A O 1
ATOM 648 N N . THR A 1 86 ? 7.573 -4.814 -16.447 1.00 92.62 86 THR A N 1
ATOM 649 C CA . THR A 1 86 ? 6.897 -4.154 -17.573 1.00 92.62 86 THR A CA 1
ATOM 650 C C . THR A 1 86 ? 5.558 -3.541 -17.147 1.00 92.62 86 THR A C 1
ATOM 652 O O . THR A 1 86 ? 5.251 -2.399 -17.503 1.00 92.62 86 THR A O 1
ATOM 655 N N . THR A 1 87 ? 4.772 -4.267 -16.346 1.00 93.25 87 THR A N 1
ATOM 656 C CA . THR A 1 87 ? 3.496 -3.783 -15.799 1.00 93.25 87 THR A CA 1
ATOM 657 C C . THR A 1 87 ? 3.719 -2.613 -14.844 1.00 93.25 87 THR A C 1
ATOM 659 O O . THR A 1 87 ? 3.019 -1.602 -14.942 1.00 93.25 87 THR A O 1
ATOM 662 N N . ALA A 1 88 ? 4.712 -2.719 -13.958 1.00 93.19 88 ALA A N 1
ATOM 663 C CA . ALA A 1 88 ? 5.053 -1.661 -13.013 1.00 93.19 88 ALA A CA 1
ATOM 664 C C . ALA A 1 88 ? 5.492 -0.376 -13.728 1.00 93.19 88 ALA A C 1
ATOM 666 O O . ALA A 1 88 ? 4.944 0.691 -13.465 1.00 93.19 88 ALA A O 1
ATOM 667 N N . ALA A 1 89 ? 6.404 -0.483 -14.699 1.00 91.94 89 ALA A N 1
ATOM 668 C CA . ALA A 1 89 ? 6.908 0.651 -15.471 1.00 91.94 89 ALA A CA 1
ATOM 669 C C . ALA A 1 89 ? 5.789 1.377 -16.236 1.00 91.94 89 ALA A C 1
ATOM 671 O O . ALA A 1 89 ? 5.725 2.606 -16.234 1.00 91.94 89 ALA A O 1
ATOM 672 N N . ARG A 1 90 ? 4.859 0.623 -16.841 1.00 91.12 90 ARG A N 1
ATOM 673 C CA . ARG A 1 90 ? 3.695 1.196 -17.534 1.00 91.12 90 ARG A CA 1
ATOM 674 C C . ARG A 1 90 ? 2.829 2.039 -16.595 1.00 91.12 90 ARG A C 1
ATOM 676 O O . ARG A 1 90 ? 2.415 3.130 -16.973 1.00 91.12 90 ARG A O 1
ATOM 683 N N . ASN A 1 91 ? 2.562 1.535 -15.392 1.00 89.19 91 ASN A N 1
ATOM 684 C CA . ASN A 1 91 ? 1.721 2.213 -14.403 1.00 89.19 91 ASN A CA 1
ATOM 685 C C . ASN A 1 91 ? 2.443 3.365 -13.692 1.00 89.19 91 ASN A C 1
ATOM 687 O O . ASN A 1 91 ? 1.824 4.371 -13.345 1.00 89.19 91 ASN A O 1
ATOM 691 N N . ALA A 1 92 ? 3.759 3.258 -13.513 1.00 89.19 92 ALA A N 1
ATOM 692 C CA . ALA A 1 92 ? 4.573 4.329 -12.959 1.00 89.19 92 ALA A CA 1
ATOM 693 C C . ALA A 1 92 ? 4.643 5.549 -13.895 1.00 89.19 92 ALA A C 1
ATOM 695 O O . ALA A 1 92 ? 4.684 6.686 -13.420 1.00 89.19 92 ALA A O 1
ATOM 696 N N . GLY A 1 93 ? 4.584 5.327 -15.211 1.00 88.50 93 GLY A N 1
ATOM 697 C CA . GLY A 1 93 ? 4.693 6.370 -16.228 1.00 88.50 93 GLY A CA 1
ATOM 698 C C . GLY A 1 93 ? 6.144 6.682 -16.598 1.00 88.50 93 GLY A C 1
ATOM 699 O O . GLY A 1 93 ? 7.072 5.972 -16.227 1.00 88.50 93 GLY A O 1
ATOM 700 N N . THR A 1 94 ? 6.348 7.757 -17.359 1.00 86.88 94 THR A N 1
ATOM 701 C CA . THR A 1 94 ? 7.653 8.108 -17.955 1.00 86.88 94 THR A CA 1
ATOM 702 C C . THR A 1 94 ? 8.352 9.277 -17.257 1.00 86.88 94 THR A C 1
ATOM 704 O O . THR A 1 94 ? 9.255 9.890 -17.820 1.00 86.88 94 THR A O 1
ATOM 707 N N . SER A 1 95 ? 7.920 9.643 -16.048 1.00 83.31 95 SER A N 1
ATOM 708 C CA . SER A 1 95 ? 8.523 10.761 -15.320 1.00 83.31 95 SER A CA 1
ATOM 709 C C . SER A 1 95 ? 9.911 10.398 -14.791 1.00 83.31 95 SER A C 1
ATOM 711 O O . SER A 1 95 ? 10.104 9.326 -14.226 1.00 83.31 95 SER A O 1
ATOM 713 N N . ALA A 1 96 ? 10.850 11.344 -14.855 1.00 83.50 96 ALA A N 1
ATOM 714 C CA . ALA A 1 96 ? 12.169 11.207 -14.229 1.00 83.50 96 ALA A CA 1
ATOM 715 C C . ALA A 1 96 ? 12.105 11.067 -12.693 1.00 83.50 96 ALA A C 1
ATOM 717 O O . ALA A 1 96 ? 13.087 10.700 -12.059 1.00 83.50 96 ALA A O 1
ATOM 718 N N . ARG A 1 97 ? 10.951 11.368 -12.084 1.00 86.69 97 ARG A N 1
ATOM 719 C CA . ARG A 1 97 ? 10.722 11.270 -10.635 1.00 86.69 97 ARG A CA 1
ATOM 720 C C . ARG A 1 97 ? 10.138 9.926 -10.202 1.00 86.69 97 ARG A C 1
ATOM 722 O O . ARG A 1 97 ? 9.796 9.786 -9.030 1.00 86.69 97 ARG A O 1
ATOM 729 N N . VAL A 1 98 ? 9.966 8.980 -11.126 1.00 88.38 98 VAL A N 1
ATOM 730 C CA . VAL A 1 98 ? 9.460 7.647 -10.795 1.00 88.38 98 VAL A CA 1
ATOM 731 C C . VAL A 1 98 ? 10.404 6.961 -9.812 1.00 88.38 98 VAL A C 1
ATOM 733 O O . VAL A 1 98 ? 11.613 6.912 -10.024 1.00 88.38 98 VAL A O 1
ATOM 736 N N . VAL A 1 99 ? 9.829 6.397 -8.753 1.00 92.69 99 VAL A N 1
ATOM 737 C CA . VAL A 1 99 ? 10.543 5.556 -7.792 1.00 92.69 99 VAL A CA 1
ATOM 738 C C . VAL A 1 99 ? 9.820 4.228 -7.721 1.00 92.69 99 VAL A C 1
ATOM 740 O O . VAL A 1 99 ? 8.670 4.165 -7.284 1.00 92.69 99 VAL A O 1
ATOM 743 N N . MET A 1 100 ? 10.506 3.172 -8.146 1.00 94.00 100 MET A N 1
ATOM 744 C CA . MET A 1 100 ? 10.039 1.800 -8.019 1.00 94.00 100 MET A CA 1
ATOM 745 C C . MET A 1 100 ? 11.199 0.867 -7.681 1.00 94.00 100 MET A C 1
ATOM 747 O O . MET A 1 100 ? 12.336 1.136 -8.070 1.00 94.00 100 MET A O 1
ATOM 751 N N . PHE A 1 101 ? 10.916 -0.221 -6.975 1.00 93.19 101 PHE A N 1
ATOM 752 C CA . PHE A 1 101 ? 11.906 -1.232 -6.616 1.00 93.19 101 PHE A CA 1
ATOM 753 C C . PHE A 1 101 ? 11.364 -2.640 -6.828 1.00 93.19 101 PHE A C 1
ATOM 755 O O . PHE A 1 101 ? 10.159 -2.891 -6.770 1.00 93.19 101 PHE A O 1
ATOM 762 N N . GLU A 1 102 ? 12.296 -3.542 -7.091 1.00 94.81 102 GLU A N 1
ATOM 763 C CA . GLU A 1 102 ? 12.069 -4.972 -7.231 1.00 94.81 102 GLU A CA 1
ATOM 764 C C . GLU A 1 102 ? 11.989 -5.629 -5.846 1.00 94.81 102 GLU A C 1
ATOM 766 O O . GLU A 1 102 ? 12.755 -5.280 -4.947 1.00 94.81 102 GLU A O 1
ATOM 771 N N . CYS A 1 103 ? 11.070 -6.576 -5.675 1.00 93.56 103 CYS A N 1
ATOM 772 C CA . CYS A 1 103 ? 10.910 -7.382 -4.471 1.00 93.56 103 CYS A CA 1
ATOM 773 C C . CYS A 1 103 ? 10.933 -8.869 -4.842 1.00 93.56 103 CYS A C 1
ATOM 775 O O . CYS A 1 103 ? 10.031 -9.375 -5.517 1.00 93.56 103 CYS A O 1
ATOM 777 N N . LEU A 1 104 ? 11.980 -9.560 -4.389 1.00 92.00 104 LEU A N 1
ATOM 778 C CA . LEU A 1 104 ? 12.241 -10.970 -4.697 1.00 92.00 104 LEU A CA 1
ATOM 779 C C . LEU A 1 104 ? 11.578 -11.917 -3.686 1.00 92.00 104 LEU A C 1
ATOM 781 O O . LEU A 1 104 ? 11.417 -13.103 -3.951 1.00 92.00 104 LEU A O 1
ATOM 785 N N . GLU A 1 105 ? 11.161 -11.388 -2.539 1.00 92.00 105 GLU A N 1
ATOM 786 C CA . GLU A 1 105 ? 10.542 -12.111 -1.427 1.00 92.00 105 GLU A CA 1
ATOM 787 C C . GLU A 1 105 ? 9.046 -12.400 -1.662 1.00 92.00 105 GLU A C 1
ATOM 789 O O . GLU A 1 105 ? 8.408 -13.101 -0.876 1.00 92.00 105 GLU A O 1
ATOM 794 N N . GLY A 1 106 ? 8.478 -11.880 -2.755 1.00 93.00 106 GLY A N 1
ATOM 795 C CA . GLY A 1 106 ? 7.106 -12.137 -3.189 1.00 93.00 106 GLY A CA 1
ATOM 796 C C . GLY A 1 106 ? 6.095 -11.059 -2.789 1.00 93.00 106 GLY A C 1
ATOM 797 O O . GLY A 1 106 ? 6.425 -10.018 -2.219 1.00 93.00 106 GLY A O 1
ATOM 798 N N . ARG A 1 107 ? 4.818 -11.312 -3.114 1.00 94.50 107 ARG A N 1
ATOM 799 C CA . ARG A 1 107 ? 3.731 -10.318 -3.013 1.00 94.50 107 ARG A CA 1
ATOM 800 C C . ARG A 1 107 ? 3.554 -9.751 -1.607 1.00 94.50 107 ARG A C 1
ATOM 802 O O . ARG A 1 107 ? 3.437 -8.542 -1.458 1.00 94.50 107 ARG A O 1
ATOM 809 N N . ARG A 1 108 ? 3.538 -10.614 -0.588 1.00 94.81 108 ARG A N 1
ATOM 810 C CA . ARG A 1 108 ? 3.269 -10.215 0.803 1.00 94.81 108 ARG A CA 1
ATOM 811 C C . ARG A 1 108 ? 4.312 -9.229 1.321 1.00 94.81 108 ARG A C 1
ATOM 813 O O . ARG A 1 108 ? 3.971 -8.198 1.895 1.00 94.81 108 ARG A O 1
ATOM 820 N N . PHE A 1 109 ? 5.587 -9.497 1.039 1.00 95.19 109 PHE A N 1
ATOM 821 C CA . PHE A 1 109 ? 6.665 -8.587 1.412 1.00 95.19 109 PHE A CA 1
ATOM 822 C C . PHE A 1 109 ? 6.580 -7.270 0.631 1.00 95.19 109 PHE A C 1
ATOM 824 O O . PHE A 1 109 ? 6.678 -6.198 1.225 1.00 95.19 109 PHE A O 1
ATOM 831 N N . ALA A 1 110 ? 6.291 -7.328 -0.673 1.00 95.69 110 ALA A N 1
ATOM 832 C CA . ALA A 1 110 ? 6.069 -6.141 -1.498 1.00 95.69 110 ALA A CA 1
ATOM 833 C C . ALA A 1 110 ? 4.923 -5.256 -0.961 1.00 95.69 110 ALA A C 1
ATOM 835 O O . ALA A 1 110 ? 5.076 -4.035 -0.874 1.00 95.69 110 ALA A O 1
ATOM 836 N N . ASN A 1 111 ? 3.810 -5.865 -0.539 1.00 96.19 111 ASN A N 1
ATOM 837 C CA . ASN A 1 111 ? 2.673 -5.173 0.069 1.00 96.19 111 ASN A CA 1
ATOM 838 C C . ASN A 1 111 ? 3.063 -4.499 1.388 1.00 96.19 111 ASN A C 1
ATOM 840 O O . ASN A 1 111 ? 2.784 -3.315 1.571 1.00 96.19 111 ASN A O 1
ATOM 844 N N . ARG A 1 112 ? 3.792 -5.203 2.261 1.00 95.50 112 ARG A N 1
ATOM 845 C CA . ARG A 1 112 ? 4.317 -4.635 3.509 1.00 95.50 112 ARG A CA 1
ATOM 846 C C . ARG A 1 112 ? 5.189 -3.406 3.248 1.00 95.50 112 ARG A C 1
ATOM 848 O O . ARG A 1 112 ? 4.954 -2.359 3.848 1.00 95.50 112 ARG A O 1
ATOM 855 N N . ILE A 1 113 ? 6.143 -3.485 2.311 1.00 94.31 113 ILE A N 1
ATOM 856 C CA . ILE A 1 113 ? 6.991 -2.328 1.977 1.00 94.31 113 ILE A CA 1
ATOM 857 C C . ILE A 1 113 ? 6.134 -1.169 1.458 1.00 94.31 113 ILE A C 1
ATOM 859 O O . ILE A 1 113 ? 6.332 -0.032 1.882 1.00 94.31 113 ILE A O 1
ATOM 863 N N . PHE A 1 114 ? 5.176 -1.434 0.565 1.00 94.31 114 PHE A N 1
ATOM 864 C CA . PHE A 1 114 ? 4.301 -0.389 0.037 1.00 94.31 114 PHE A CA 1
ATOM 865 C C . PHE A 1 114 ? 3.543 0.342 1.151 1.00 94.31 114 PHE A C 1
ATOM 867 O O . PHE A 1 114 ? 3.566 1.571 1.189 1.00 94.31 114 PHE A O 1
ATOM 874 N N . VAL A 1 115 ? 2.920 -0.391 2.078 1.00 93.25 115 VAL A N 1
ATOM 875 C CA . VAL A 1 115 ? 2.148 0.203 3.181 1.00 93.25 115 VAL A CA 1
ATOM 876 C C . VAL A 1 115 ? 3.034 1.011 4.126 1.00 93.25 115 VAL A C 1
ATOM 878 O O . VAL A 1 115 ? 2.655 2.116 4.511 1.00 93.25 115 VAL A O 1
ATOM 881 N N . GLU A 1 116 ? 4.236 0.531 4.450 1.00 91.44 116 GLU A N 1
ATOM 882 C CA . GLU A 1 116 ? 5.179 1.297 5.273 1.00 91.44 116 GLU A CA 1
ATOM 883 C C . GLU A 1 116 ? 5.598 2.606 4.584 1.00 91.44 116 GLU A C 1
ATOM 885 O O . GLU A 1 116 ? 5.582 3.676 5.194 1.00 91.44 116 GLU A O 1
ATOM 890 N N . GLN A 1 117 ? 5.898 2.565 3.282 1.00 90.12 117 GLN A N 1
ATOM 891 C CA . GLN A 1 117 ? 6.215 3.774 2.512 1.00 90.12 117 GLN A CA 1
ATOM 892 C C . GLN A 1 117 ? 5.006 4.715 2.371 1.00 90.12 117 GLN A C 1
ATOM 894 O O . GLN A 1 117 ? 5.169 5.940 2.352 1.00 90.12 117 GLN A O 1
ATOM 899 N N . TYR A 1 118 ? 3.793 4.159 2.293 1.00 87.25 118 TYR A N 1
ATOM 900 C CA . TYR A 1 118 ? 2.546 4.918 2.246 1.00 87.25 118 TYR A CA 1
ATOM 901 C C . TYR A 1 118 ? 2.318 5.683 3.549 1.00 87.25 118 TYR A C 1
ATOM 903 O O . TYR A 1 118 ? 2.116 6.898 3.535 1.00 87.25 118 TYR A O 1
ATOM 911 N N . ARG A 1 119 ? 2.462 4.999 4.688 1.00 84.12 119 ARG A N 1
ATOM 912 C CA . ARG A 1 119 ? 2.349 5.590 6.026 1.00 84.12 119 ARG A CA 1
ATOM 913 C C . ARG A 1 119 ? 3.371 6.705 6.257 1.00 84.12 119 ARG A C 1
ATOM 915 O O . ARG A 1 119 ? 3.050 7.723 6.868 1.00 84.12 119 ARG A O 1
ATOM 922 N N . LEU A 1 120 ? 4.587 6.552 5.728 1.00 84.06 120 LEU A N 1
ATOM 923 C CA . LEU A 1 120 ? 5.636 7.579 5.762 1.00 84.06 120 LEU A CA 1
ATOM 924 C C . LEU A 1 120 ? 5.393 8.751 4.788 1.00 84.06 120 LEU A C 1
ATOM 926 O O . LEU A 1 120 ? 6.230 9.651 4.700 1.00 84.06 120 LEU A O 1
ATOM 930 N N . ARG A 1 121 ? 4.265 8.767 4.060 1.00 79.81 121 ARG A N 1
ATOM 931 C CA . ARG A 1 121 ? 3.891 9.791 3.063 1.00 79.81 121 ARG A CA 1
ATOM 932 C C . ARG A 1 121 ? 4.921 9.963 1.941 1.00 79.81 121 ARG A C 1
ATOM 934 O O . ARG A 1 121 ? 5.080 11.045 1.363 1.00 79.81 121 ARG A O 1
ATOM 941 N N . VAL A 1 122 ? 5.641 8.884 1.641 1.00 80.12 122 VAL A N 1
ATOM 942 C CA . VAL A 1 122 ? 6.601 8.830 0.532 1.00 80.12 122 VAL A CA 1
ATOM 943 C C . VAL A 1 122 ? 5.883 8.464 -0.764 1.00 80.12 122 VAL A C 1
ATOM 945 O O . VAL A 1 122 ? 6.280 8.932 -1.832 1.00 80.12 122 VAL A O 1
ATOM 948 N N . VAL A 1 123 ? 4.804 7.679 -0.672 1.00 77.38 123 VAL A N 1
ATOM 949 C CA . VAL A 1 123 ? 3.977 7.324 -1.828 1.00 77.38 123 VAL A CA 1
ATOM 950 C C . VAL A 1 123 ? 3.308 8.569 -2.399 1.00 77.38 123 VAL A C 1
ATOM 952 O O . VAL A 1 123 ? 2.639 9.307 -1.679 1.00 77.38 123 VAL A O 1
ATOM 955 N N . ARG A 1 124 ? 3.519 8.829 -3.694 1.00 77.06 124 ARG A N 1
ATOM 956 C CA . ARG A 1 124 ? 3.022 10.036 -4.365 1.00 77.06 124 ARG A CA 1
ATOM 957 C C . ARG A 1 124 ? 2.552 9.745 -5.778 1.00 77.06 124 ARG A C 1
ATOM 959 O O . ARG A 1 124 ? 3.336 9.317 -6.631 1.00 77.06 124 ARG A O 1
ATOM 966 N N . ARG A 1 125 ? 1.293 10.088 -6.047 1.00 72.62 125 ARG A N 1
ATOM 967 C CA . ARG A 1 125 ? 0.769 10.192 -7.409 1.00 72.62 125 ARG A CA 1
ATOM 968 C C . ARG A 1 125 ? 1.298 11.438 -8.103 1.00 72.62 125 ARG A C 1
ATOM 970 O O . ARG A 1 125 ? 1.259 12.536 -7.555 1.00 72.62 125 ARG A O 1
ATOM 977 N N . LEU A 1 126 ? 1.764 11.261 -9.333 1.00 67.69 126 LEU A N 1
ATOM 978 C CA . LEU A 1 126 ? 2.211 12.356 -10.194 1.00 67.69 126 LEU A CA 1
ATOM 979 C C . LEU A 1 126 ? 1.061 13.006 -10.975 1.00 67.69 126 LEU A C 1
ATOM 981 O O . LEU A 1 126 ? 1.201 14.145 -11.413 1.00 67.69 126 LEU A O 1
ATOM 985 N N . ILE A 1 127 ? -0.069 12.308 -11.128 1.00 68.88 127 ILE A N 1
ATOM 986 C CA . ILE A 1 127 ? -1.269 12.820 -11.796 1.00 68.88 127 ILE A CA 1
ATOM 987 C C . ILE A 1 127 ? -2.440 12.762 -10.804 1.00 68.88 127 ILE A C 1
ATOM 989 O O . ILE A 1 127 ? -2.722 11.683 -10.274 1.00 68.88 127 ILE A O 1
ATOM 993 N N . PRO A 1 128 ? -3.139 13.882 -10.543 1.00 52.66 128 PRO A N 1
ATOM 994 C CA . PRO A 1 128 ? -4.343 13.868 -9.723 1.00 52.66 128 PRO A CA 1
ATOM 995 C C . PRO A 1 128 ? -5.461 13.118 -10.458 1.00 52.66 128 PRO A C 1
ATOM 997 O O . PRO A 1 128 ? -5.800 13.448 -11.594 1.00 52.66 128 PRO A O 1
ATOM 1000 N N . VAL A 1 129 ? -6.042 12.107 -9.810 1.00 54.84 129 VAL A N 1
ATOM 1001 C CA . VAL A 1 129 ? -7.200 11.371 -10.337 1.00 54.84 129 VAL A CA 1
ATOM 1002 C C . VAL A 1 129 ? -8.426 11.798 -9.543 1.00 54.84 129 VAL A C 1
ATOM 1004 O O . VAL A 1 129 ? -8.454 11.664 -8.322 1.00 54.84 129 VAL A O 1
ATOM 1007 N N . ASN A 1 130 ? -9.437 12.316 -10.236 1.00 43.78 130 ASN A N 1
ATOM 1008 C CA . ASN A 1 130 ? -10.707 12.699 -9.633 1.00 43.78 130 ASN A CA 1
ATOM 1009 C C . ASN A 1 130 ? -11.608 11.454 -9.589 1.00 43.78 130 ASN A C 1
ATOM 1011 O O . ASN A 1 130 ? -12.112 11.027 -10.628 1.00 43.78 130 ASN A O 1
ATOM 1015 N N . ILE A 1 131 ? -11.734 10.812 -8.426 1.00 46.62 131 ILE A N 1
ATOM 1016 C CA . ILE A 1 131 ? -12.437 9.526 -8.294 1.00 46.62 131 ILE A CA 1
ATOM 1017 C C . ILE A 1 131 ? -13.796 9.764 -7.614 1.00 46.62 131 ILE A C 1
ATOM 1019 O O . ILE A 1 131 ? -13.823 10.189 -6.457 1.00 46.62 131 ILE A O 1
ATOM 1023 N N . PRO A 1 132 ? -14.930 9.502 -8.292 1.00 40.66 132 PRO A N 1
ATOM 1024 C CA . PRO A 1 132 ? -16.252 9.563 -7.675 1.00 40.66 132 PRO A CA 1
ATOM 1025 C C . PRO A 1 132 ? -16.47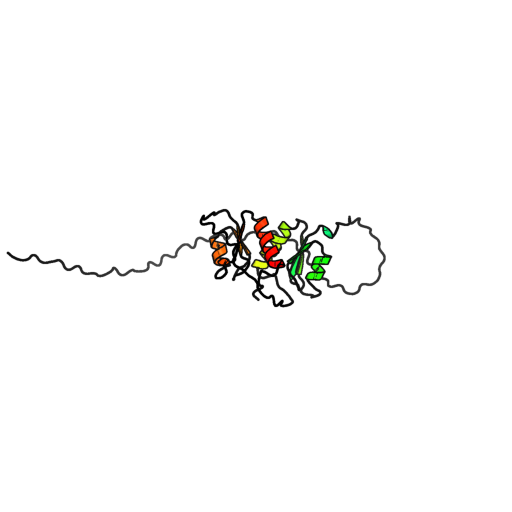1 8.388 -6.705 1.00 40.66 132 PRO A C 1
ATOM 1027 O O . PRO A 1 132 ? -16.141 7.241 -7.002 1.00 40.66 132 PRO A O 1
ATOM 1030 N N . PHE A 1 133 ? -17.046 8.686 -5.537 1.00 48.06 133 PHE A N 1
ATOM 1031 C CA . PHE A 1 133 ? -17.219 7.754 -4.417 1.00 48.06 133 PHE A CA 1
ATOM 1032 C C . PHE A 1 133 ? -18.504 6.926 -4.503 1.00 48.06 133 PHE A C 1
ATOM 1034 O O . PHE A 1 133 ? -19.590 7.491 -4.618 1.00 48.06 133 PHE A O 1
ATOM 1041 N N . PRO A 1 134 ? -18.407 5.614 -4.242 1.00 44.91 134 PRO A N 1
ATOM 1042 C CA . PRO A 1 134 ? -19.481 4.881 -3.591 1.00 44.91 134 PRO A CA 1
ATOM 1043 C C . PRO A 1 134 ? -18.934 4.156 -2.352 1.00 44.91 134 PRO A C 1
ATOM 1045 O O . PRO A 1 134 ? -18.550 2.991 -2.421 1.00 44.91 134 PRO A O 1
ATOM 1048 N N . PHE A 1 135 ? -18.884 4.826 -1.197 1.00 46.88 135 PHE A N 1
ATOM 1049 C CA . PHE A 1 135 ? -18.717 4.123 0.081 1.00 46.88 135 PHE A CA 1
ATOM 1050 C C . PHE A 1 135 ? -20.092 3.923 0.719 1.00 46.88 135 PHE A C 1
ATOM 1052 O O . PHE A 1 135 ? -20.622 4.801 1.392 1.00 46.88 135 PHE A O 1
ATOM 1059 N N . THR A 1 136 ? -20.679 2.749 0.497 1.00 47.44 136 THR A N 1
ATOM 1060 C CA . THR A 1 136 ? -21.776 2.232 1.320 1.00 47.44 136 THR A CA 1
ATOM 1061 C C . THR A 1 136 ? -21.188 1.515 2.530 1.00 47.44 136 THR A C 1
ATOM 1063 O O . THR A 1 136 ? -20.459 0.537 2.386 1.00 47.44 136 THR A O 1
ATOM 1066 N N . SER A 1 137 ? -21.530 1.995 3.722 1.00 47.06 137 SER A N 1
ATOM 1067 C CA . SER A 1 137 ? -21.080 1.589 5.065 1.00 47.06 137 SER A CA 1
ATOM 1068 C C . SER A 1 137 ? -21.467 0.155 5.490 1.00 47.06 137 SER A C 1
ATOM 1070 O O . SER A 1 137 ? -21.661 -0.117 6.672 1.00 47.06 137 SER A O 1
ATOM 1072 N N . ALA A 1 138 ? -21.651 -0.774 4.553 1.00 40.97 138 ALA A N 1
ATOM 1073 C CA . ALA A 1 138 ? -22.474 -1.966 4.757 1.00 40.97 138 ALA A CA 1
ATOM 1074 C C . ALA A 1 138 ? -21.768 -3.188 5.378 1.00 40.97 138 ALA A C 1
ATOM 1076 O O . ALA A 1 138 ? -22.394 -4.238 5.487 1.00 40.97 138 ALA A O 1
ATOM 1077 N N . GLN A 1 139 ? -20.507 -3.108 5.813 1.00 45.12 139 GLN A N 1
ATOM 1078 C CA . GLN A 1 139 ? -19.805 -4.301 6.317 1.00 45.12 139 GLN A CA 1
ATOM 1079 C C . GLN A 1 139 ? -18.936 -4.062 7.554 1.00 45.12 139 GLN A C 1
ATOM 1081 O O . GLN A 1 139 ? -17.892 -4.678 7.737 1.00 45.12 139 GLN A O 1
ATOM 1086 N N . GLN A 1 140 ? -19.400 -3.203 8.460 1.00 47.56 140 GLN A N 1
ATOM 1087 C CA . GLN A 1 140 ? -18.802 -3.096 9.785 1.00 47.56 140 GLN A CA 1
ATOM 1088 C C . GLN A 1 140 ? -19.343 -4.236 10.663 1.00 47.56 140 GLN A C 1
ATOM 1090 O O . GLN A 1 140 ? -20.404 -4.114 11.281 1.00 47.56 140 GLN A O 1
ATOM 1095 N N . ARG A 1 141 ? -18.642 -5.378 10.705 1.00 48.62 141 ARG A N 1
ATOM 1096 C CA . ARG A 1 141 ? -18.872 -6.376 11.760 1.00 48.62 141 ARG A CA 1
ATOM 1097 C C . ARG A 1 141 ? -18.566 -5.691 13.092 1.00 48.62 141 ARG A C 1
ATOM 1099 O O . ARG A 1 141 ? -17.416 -5.415 13.411 1.00 48.62 141 ARG A O 1
ATOM 1106 N N . ARG A 1 142 ? -19.613 -5.339 13.842 1.00 44.00 142 ARG A N 1
ATOM 1107 C CA . ARG A 1 142 ? -19.499 -4.815 15.207 1.00 44.00 142 ARG A CA 1
ATOM 1108 C C . ARG A 1 142 ? -19.103 -5.965 16.130 1.00 44.00 142 ARG A C 1
ATOM 1110 O O . ARG A 1 142 ? -19.959 -6.525 16.805 1.00 44.00 142 ARG A O 1
ATOM 1117 N N . SER A 1 143 ? -17.826 -6.326 16.149 1.00 47.34 143 SER A N 1
ATOM 1118 C CA . SER A 1 143 ? -17.299 -7.156 17.228 1.00 47.34 143 SER A CA 1
ATOM 1119 C C . SER A 1 143 ? -17.209 -6.287 18.481 1.00 47.34 143 SER A C 1
ATOM 1121 O O . SER A 1 143 ? -16.475 -5.302 18.537 1.00 47.34 143 SER A O 1
ATOM 1123 N N . THR A 1 144 ? -18.047 -6.597 19.468 1.00 52.19 144 THR A N 1
ATOM 1124 C CA . THR A 1 144 ? -18.105 -5.927 20.777 1.00 52.19 144 THR A CA 1
ATOM 1125 C C . THR A 1 144 ? -17.016 -6.405 21.738 1.00 52.19 144 THR A C 1
ATOM 1127 O O . THR A 1 144 ? -16.931 -5.892 22.850 1.00 52.19 144 THR A O 1
ATOM 1130 N N . GLN A 1 145 ? -16.183 -7.364 21.330 1.00 52.00 145 GLN A N 1
ATOM 1131 C CA . GLN A 1 145 ? -15.042 -7.833 22.107 1.00 52.00 145 GLN A CA 1
ATOM 1132 C C . GLN A 1 145 ? -13.788 -7.036 21.750 1.00 52.00 145 GLN A C 1
ATOM 1134 O O . GLN A 1 145 ? -13.422 -6.904 20.583 1.00 52.00 145 GLN A O 1
ATOM 1139 N N . GLN A 1 146 ? -13.151 -6.478 22.780 1.00 58.31 146 GLN A N 1
ATOM 1140 C CA . GLN A 1 146 ? -11.767 -6.020 22.732 1.00 58.31 146 GLN A CA 1
ATOM 1141 C C . GLN A 1 146 ? -10.865 -7.249 22.574 1.00 58.31 146 GLN A C 1
ATOM 1143 O O . GLN A 1 146 ? -10.272 -7.693 23.549 1.00 58.31 146 GLN A O 1
ATOM 1148 N N . ASP A 1 147 ? -10.798 -7.831 21.379 1.00 60.44 147 ASP A N 1
ATOM 1149 C CA . ASP A 1 147 ? -9.679 -8.720 21.081 1.00 60.44 147 ASP A CA 1
ATOM 1150 C C . ASP A 1 147 ? -8.441 -7.853 20.860 1.00 60.44 147 ASP A C 1
ATOM 1152 O O . ASP A 1 147 ? -8.409 -6.980 19.981 1.00 60.44 147 ASP A O 1
ATOM 1156 N N . GLU A 1 148 ? -7.450 -8.050 21.729 1.00 66.94 148 GLU A N 1
ATOM 1157 C CA . GLU A 1 148 ? -6.174 -7.334 21.697 1.00 66.94 148 GLU A CA 1
ATOM 1158 C C . GLU A 1 148 ? -5.223 -7.890 20.621 1.00 66.94 148 GLU A C 1
ATOM 1160 O O . GLU A 1 148 ? -4.319 -7.175 20.194 1.00 66.94 148 GLU A O 1
ATOM 1165 N N . ASP A 1 149 ? -5.500 -9.089 20.099 1.00 83.75 149 ASP A N 1
ATOM 1166 C CA . ASP A 1 149 ? -4.653 -9.820 19.147 1.00 83.75 149 ASP A CA 1
ATOM 1167 C C . ASP A 1 149 ? -5.161 -9.737 17.699 1.00 83.75 149 ASP A C 1
ATOM 1169 O O . ASP A 1 149 ? -5.184 -10.731 16.976 1.00 83.75 149 ASP A O 1
ATOM 1173 N N . VAL A 1 150 ? -5.619 -8.559 17.263 1.00 91.94 150 VAL A N 1
ATOM 1174 C CA . VAL A 1 150 ? -6.185 -8.389 15.914 1.00 91.94 150 VAL A CA 1
ATOM 1175 C C . VAL A 1 150 ? -5.624 -7.158 15.212 1.00 91.94 150 VAL A C 1
ATOM 1177 O O . VAL A 1 150 ? -5.359 -6.118 15.830 1.00 91.94 150 VAL A O 1
ATOM 1180 N N . TRP A 1 151 ? -5.457 -7.273 13.896 1.00 94.94 151 TRP A N 1
ATOM 1181 C CA . TRP A 1 151 ? -4.968 -6.214 13.029 1.00 94.94 151 TRP A CA 1
ATOM 1182 C C . TRP A 1 151 ? -6.109 -5.342 12.518 1.00 94.94 151 TRP A C 1
ATOM 1184 O O . TRP A 1 151 ? -7.232 -5.785 12.277 1.00 94.94 151 TRP A O 1
ATOM 1194 N N . TYR A 1 152 ? -5.815 -4.059 12.349 1.00 93.75 152 TYR A N 1
ATOM 1195 C CA . TYR A 1 152 ? -6.767 -3.069 11.877 1.00 93.75 152 TYR A CA 1
ATOM 1196 C C . TYR A 1 152 ? -6.208 -2.363 10.648 1.00 93.75 152 TYR A C 1
ATOM 1198 O O . TYR A 1 152 ? -5.142 -1.746 10.696 1.00 93.75 152 TYR A O 1
ATOM 1206 N N . VAL A 1 153 ? -6.966 -2.417 9.559 1.00 93.25 153 VAL A N 1
ATOM 1207 C CA . VAL A 1 153 ? -6.702 -1.702 8.313 1.00 93.25 153 VAL A CA 1
ATOM 1208 C C . VAL A 1 153 ? -7.422 -0.362 8.372 1.00 93.25 153 VAL A C 1
ATOM 1210 O O . VAL A 1 153 ? -8.648 -0.308 8.497 1.00 93.25 153 VAL A O 1
ATOM 1213 N N . VAL A 1 154 ? -6.661 0.725 8.284 1.00 91.44 154 VAL A N 1
ATOM 1214 C CA . VAL A 1 154 ? -7.150 2.106 8.283 1.00 91.44 154 VAL A CA 1
ATOM 1215 C C . VAL A 1 154 ? -6.984 2.666 6.868 1.00 91.44 154 VAL A C 1
ATOM 1217 O O . VAL A 1 154 ? -5.916 3.187 6.546 1.00 91.44 154 VAL A O 1
ATOM 1220 N N . PRO A 1 155 ? -8.003 2.553 5.995 1.00 85.94 155 PRO A N 1
ATOM 1221 C CA . PRO A 1 155 ? -7.876 2.947 4.593 1.00 85.94 155 PRO A CA 1
ATOM 1222 C C . PRO A 1 155 ? -7.826 4.467 4.402 1.00 85.94 155 PRO A C 1
ATOM 1224 O O . PRO A 1 155 ? -7.326 4.941 3.392 1.00 85.94 155 PRO A O 1
ATOM 1227 N N . SER A 1 156 ? -8.346 5.256 5.340 1.00 82.56 156 SER A N 1
ATOM 1228 C CA . SER A 1 156 ? -8.333 6.716 5.260 1.00 82.56 156 SER A CA 1
ATOM 1229 C C . SER A 1 156 ? -8.200 7.333 6.653 1.00 82.56 156 SER A C 1
ATOM 1231 O O . SER A 1 156 ? -8.477 6.682 7.662 1.00 82.56 156 SER A O 1
ATOM 1233 N N . GLY A 1 157 ? -7.736 8.581 6.708 1.00 82.12 157 GLY A N 1
ATOM 1234 C CA . GLY A 1 157 ? -7.476 9.303 7.951 1.00 82.12 157 GLY A CA 1
ATOM 1235 C C . GLY A 1 157 ? -6.202 10.149 7.866 1.00 82.12 157 GLY A C 1
ATOM 1236 O O . GLY A 1 157 ? -5.579 10.221 6.806 1.00 82.12 157 GLY A O 1
ATOM 1237 N N . PRO A 1 158 ? -5.800 10.807 8.967 1.00 82.50 158 PRO A N 1
ATOM 1238 C CA . PRO A 1 158 ? -4.529 11.531 9.041 1.00 82.50 158 PRO A CA 1
ATOM 1239 C C . PRO A 1 158 ? -3.302 10.612 8.935 1.00 82.50 158 PRO A C 1
ATOM 1241 O O . PRO A 1 158 ? -2.263 11.040 8.423 1.00 82.50 158 PRO A O 1
ATOM 1244 N N . GLU A 1 159 ? -3.417 9.369 9.406 1.00 88.69 159 GLU A N 1
ATOM 1245 C CA . GLU A 1 159 ? -2.365 8.352 9.345 1.00 88.69 159 GLU A CA 1
ATOM 1246 C C . GLU A 1 159 ? -2.960 7.025 8.839 1.00 88.69 159 GLU A C 1
ATOM 1248 O O . GLU A 1 159 ? -3.262 6.135 9.622 1.00 88.69 159 GLU A O 1
ATOM 1253 N N . PRO A 1 160 ? -3.213 6.872 7.534 1.00 89.75 160 PRO A N 1
ATOM 1254 C CA . PRO A 1 160 ? -3.672 5.600 6.984 1.00 89.75 160 PRO A CA 1
ATOM 1255 C C . PRO A 1 160 ? -2.569 4.530 7.066 1.00 89.75 160 PRO A C 1
ATOM 1257 O O . PRO A 1 160 ? -1.381 4.831 6.923 1.00 89.75 160 PRO A O 1
ATOM 1260 N N . GLY A 1 161 ? -2.959 3.272 7.271 1.00 92.75 161 GLY A N 1
ATOM 1261 C CA . GLY A 1 161 ? -2.022 2.150 7.374 1.00 92.75 161 GLY A CA 1
ATOM 1262 C C . GLY A 1 161 ? -2.620 0.903 8.022 1.00 92.75 161 GLY A C 1
ATOM 1263 O O . GLY A 1 161 ? -3.839 0.757 8.117 1.00 92.75 161 GLY A O 1
ATOM 1264 N N . VAL A 1 162 ? -1.741 0.011 8.477 1.00 94.94 162 VAL A N 1
ATOM 1265 C CA . VAL A 1 162 ? -2.075 -1.229 9.192 1.00 94.94 162 VAL A CA 1
ATOM 1266 C C . VAL A 1 162 ? -1.550 -1.132 10.624 1.00 94.94 162 VAL A C 1
ATOM 1268 O O . VAL A 1 162 ? -0.423 -0.690 10.850 1.00 94.94 162 VAL A O 1
ATOM 1271 N N . TYR A 1 163 ? -2.381 -1.504 11.597 1.00 94.62 163 TYR A N 1
ATOM 1272 C CA . TYR A 1 163 ? -2.103 -1.298 13.016 1.00 94.62 163 TYR A CA 1
ATOM 1273 C C . TYR A 1 163 ? -2.444 -2.535 13.839 1.00 94.62 163 TYR A C 1
ATOM 1275 O O . TYR A 1 163 ? -3.559 -3.049 13.768 1.00 94.62 163 TYR A O 1
ATOM 1283 N N . PHE A 1 164 ? -1.504 -2.946 14.687 1.00 91.62 164 PHE A N 1
ATOM 1284 C CA . PHE A 1 164 ? -1.754 -3.882 15.775 1.00 91.62 164 PHE A CA 1
ATOM 1285 C C . PHE A 1 164 ? -2.219 -3.068 16.988 1.00 91.62 164 PHE A C 1
ATOM 1287 O O . PHE A 1 164 ? -1.453 -2.244 17.490 1.00 91.62 164 PHE A O 1
ATOM 1294 N N . SER A 1 165 ? -3.477 -3.245 17.406 1.00 90.62 165 SER A N 1
ATOM 1295 C CA . SER A 1 165 ? -4.233 -2.465 18.411 1.00 90.62 165 SER A CA 1
ATOM 1296 C C . SER A 1 165 ? -5.308 -1.549 17.829 1.00 90.62 165 SER A C 1
ATOM 1298 O O . SER A 1 165 ? -5.051 -0.590 17.093 1.00 90.62 165 SER A O 1
ATOM 1300 N N . ARG A 1 166 ? -6.530 -1.755 18.330 1.00 90.06 166 ARG A N 1
ATOM 1301 C CA . ARG A 1 166 ? -7.689 -0.902 18.060 1.00 90.06 166 ARG A CA 1
ATOM 1302 C C . ARG A 1 166 ? -7.447 0.551 18.455 1.00 90.06 166 ARG A C 1
ATOM 1304 O O . ARG A 1 166 ? -7.877 1.457 17.749 1.00 90.06 166 ARG A O 1
ATOM 1311 N N . THR A 1 167 ? -6.765 0.791 19.572 1.00 90.94 167 THR A N 1
ATOM 1312 C CA . THR A 1 167 ? -6.520 2.146 20.089 1.00 90.94 167 THR A CA 1
ATOM 1313 C C . THR A 1 167 ? -5.594 2.933 19.166 1.00 90.94 167 THR A C 1
ATOM 1315 O O . THR A 1 167 ? -5.857 4.104 18.882 1.00 90.94 167 THR A O 1
ATOM 1318 N N . ALA A 1 168 ? -4.531 2.293 18.666 1.00 91.81 168 ALA A N 1
ATOM 1319 C CA . ALA A 1 168 ? -3.630 2.903 17.692 1.00 91.81 168 ALA A CA 1
ATOM 1320 C C . ALA A 1 168 ? -4.370 3.204 16.382 1.00 91.81 168 ALA A C 1
ATOM 1322 O O . ALA A 1 168 ? -4.301 4.324 15.879 1.00 91.81 168 ALA A O 1
ATOM 1323 N N . ALA A 1 169 ? -5.155 2.242 15.899 1.00 91.56 169 ALA A N 1
ATOM 1324 C CA . ALA A 1 169 ? -5.921 2.373 14.670 1.00 91.56 169 ALA A CA 1
ATOM 1325 C C . ALA A 1 169 ? -7.009 3.462 14.747 1.00 91.56 169 ALA A C 1
ATOM 1327 O O . ALA A 1 169 ? -7.163 4.246 13.817 1.00 91.56 169 ALA A O 1
ATOM 1328 N N . LEU A 1 170 ? -7.718 3.587 15.876 1.00 90.50 170 LEU A N 1
ATOM 1329 C CA . LEU A 1 170 ? -8.708 4.650 16.096 1.00 90.50 170 LEU A CA 1
ATOM 1330 C C . LEU A 1 170 ? -8.070 6.042 16.079 1.00 90.50 170 LEU A C 1
ATOM 1332 O O . LEU A 1 170 ? -8.621 6.967 15.482 1.00 90.50 170 LEU A O 1
ATOM 1336 N N . ARG A 1 171 ? -6.898 6.196 16.708 1.00 90.25 171 ARG A N 1
ATOM 1337 C CA . ARG A 1 171 ? -6.141 7.457 16.678 1.00 90.25 171 ARG A CA 1
ATOM 1338 C C . ARG A 1 171 ? -5.720 7.809 15.252 1.00 90.25 171 ARG A C 1
ATOM 1340 O O . ARG A 1 171 ? -5.837 8.963 14.851 1.00 90.25 171 ARG A O 1
ATOM 1347 N N . ALA A 1 172 ? -5.262 6.806 14.514 1.00 88.00 172 ALA A N 1
ATOM 1348 C CA . ALA A 1 172 ? -4.797 6.929 13.144 1.00 88.00 172 ALA A CA 1
ATOM 1349 C C . ALA A 1 172 ? -5.930 7.265 12.153 1.00 88.00 172 ALA A C 1
ATOM 1351 O O . ALA A 1 172 ? -5.747 8.086 11.256 1.00 88.00 172 ALA A O 1
ATOM 1352 N N . ALA A 1 173 ? -7.121 6.692 12.360 1.00 85.81 173 ALA A N 1
ATOM 1353 C CA . ALA A 1 173 ? -8.307 6.925 11.537 1.00 85.81 173 ALA A CA 1
ATOM 1354 C C . ALA A 1 173 ? -9.008 8.257 11.855 1.00 85.81 173 ALA A C 1
ATOM 1356 O O . ALA A 1 173 ? -9.554 8.902 10.959 1.00 85.81 173 ALA A O 1
ATOM 1357 N N . SER A 1 174 ? -8.999 8.697 13.120 1.00 88.56 174 SER A N 1
ATOM 1358 C CA . SER A 1 174 ? -9.713 9.898 13.573 1.00 88.56 174 SER A CA 1
ATOM 1359 C C . SER A 1 174 ? -11.200 9.853 13.162 1.00 88.56 174 SER A C 1
ATOM 1361 O O . SER A 1 174 ? -11.918 8.918 13.520 1.00 88.56 174 SER A O 1
ATOM 1363 N N . PHE A 1 175 ? -11.679 10.818 12.375 1.00 81.94 175 PHE A N 1
ATOM 1364 C CA . PHE A 1 175 ? -13.052 10.871 11.862 1.00 81.94 175 PHE A CA 1
ATOM 1365 C C . PHE A 1 175 ? -13.409 9.709 10.915 1.00 81.94 175 PHE A C 1
ATOM 1367 O O . PHE A 1 175 ? -14.589 9.434 10.706 1.00 81.94 175 PHE A O 1
ATOM 1374 N N . ALA A 1 176 ? -12.416 8.996 10.373 1.00 81.25 176 ALA A N 1
ATOM 1375 C CA . ALA A 1 176 ? -12.602 7.848 9.489 1.00 81.25 176 ALA A CA 1
ATOM 1376 C C . ALA A 1 176 ? -12.703 6.500 10.228 1.00 81.25 176 ALA A C 1
ATOM 1378 O O . ALA A 1 176 ? -12.681 5.445 9.594 1.00 81.25 176 ALA A O 1
ATOM 1379 N N . ALA A 1 177 ? -12.866 6.496 11.558 1.00 83.75 177 ALA A N 1
ATOM 1380 C CA . ALA A 1 177 ? -12.970 5.269 12.357 1.00 83.75 177 ALA A CA 1
ATOM 1381 C C . ALA A 1 177 ? -14.061 4.287 11.871 1.00 83.75 177 ALA A C 1
ATOM 1383 O O . ALA A 1 177 ? -13.939 3.075 12.043 1.00 83.75 177 ALA A O 1
ATOM 1384 N N . GLY A 1 178 ? -15.120 4.792 11.226 1.00 79.31 178 GLY A N 1
ATOM 1385 C CA . GLY A 1 178 ? -16.179 3.973 10.623 1.00 79.31 178 GLY A CA 1
ATOM 1386 C C . GLY A 1 178 ? -15.745 3.145 9.404 1.00 79.31 178 GLY A C 1
ATOM 1387 O O . GLY A 1 178 ? -16.459 2.225 9.019 1.00 79.31 178 GLY A O 1
ATOM 1388 N N . GLN A 1 179 ? -14.595 3.458 8.802 1.00 82.88 179 GLN A N 1
ATOM 1389 C CA . GLN A 1 179 ? -14.055 2.776 7.619 1.00 82.88 179 GLN A CA 1
ATOM 1390 C C . GLN A 1 179 ? -12.960 1.759 7.956 1.00 82.88 179 GLN A C 1
ATOM 1392 O O . GLN A 1 179 ? -12.440 1.099 7.060 1.00 82.88 179 GLN A O 1
ATOM 1397 N N . MET A 1 180 ? -12.598 1.635 9.232 1.00 88.19 180 MET A N 1
ATOM 1398 C CA . MET A 1 180 ? -11.604 0.666 9.675 1.00 88.19 180 MET A CA 1
ATOM 1399 C C . MET A 1 180 ? -12.118 -0.761 9.491 1.00 88.19 180 MET A C 1
ATOM 1401 O O . MET A 1 180 ? -13.278 -1.052 9.795 1.00 88.19 180 MET A O 1
ATOM 1405 N N . VAL 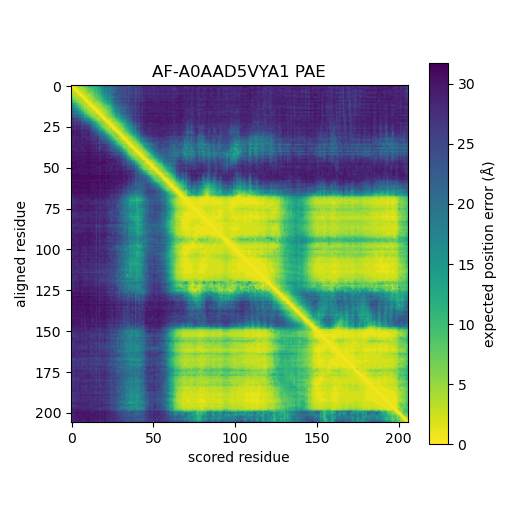A 1 181 ? -11.238 -1.659 9.055 1.00 90.81 181 VAL A N 1
ATOM 1406 C CA . VAL A 1 181 ? -11.550 -3.083 8.892 1.00 90.81 181 VAL A CA 1
ATOM 1407 C C . VAL A 1 181 ? -10.652 -3.904 9.801 1.00 90.81 181 VAL A C 1
ATOM 1409 O O . VAL A 1 181 ? -9.447 -3.689 9.843 1.00 90.81 181 VAL A O 1
ATOM 1412 N N . GLN A 1 182 ? -11.259 -4.817 10.550 1.00 92.56 182 GLN A N 1
ATOM 1413 C CA . GLN A 1 182 ? -10.567 -5.747 11.433 1.00 92.56 182 GLN A CA 1
ATOM 1414 C C . GLN A 1 182 ? -10.182 -7.009 10.646 1.00 92.56 182 GLN A C 1
ATOM 1416 O O . GLN A 1 182 ? -11.008 -7.519 9.885 1.00 92.56 182 GLN A O 1
ATOM 1421 N N . VAL A 1 183 ? -8.951 -7.487 10.820 1.00 93.19 183 VAL A N 1
ATOM 1422 C CA . VAL A 1 183 ? -8.380 -8.656 10.137 1.00 93.19 183 VAL A CA 1
ATOM 1423 C C . VAL A 1 183 ? -7.530 -9.452 11.128 1.00 93.19 183 VAL A C 1
ATOM 1425 O O . VAL A 1 183 ? -6.742 -8.865 11.862 1.00 93.19 183 VAL A O 1
ATOM 1428 N N . ASP A 1 184 ? -7.687 -10.773 11.152 1.00 92.44 184 ASP A N 1
ATOM 1429 C CA . ASP A 1 184 ? -7.034 -11.639 12.146 1.00 92.44 184 ASP A CA 1
ATOM 1430 C C . ASP A 1 184 ? -5.536 -11.846 11.867 1.00 92.44 184 ASP A C 1
ATOM 1432 O O . ASP A 1 184 ? -4.743 -11.987 12.795 1.00 92.44 184 ASP A O 1
ATOM 1436 N N . ASP A 1 185 ? -5.134 -11.807 10.597 1.00 94.38 185 ASP A N 1
ATOM 1437 C CA . ASP A 1 185 ? -3.759 -12.039 10.155 1.00 94.38 185 ASP A CA 1
ATOM 1438 C C . ASP A 1 185 ? -3.060 -10.742 9.702 1.00 94.38 185 ASP A C 1
ATOM 1440 O O . ASP A 1 185 ? -3.671 -9.860 9.091 1.00 94.38 185 ASP A O 1
ATOM 1444 N N . GLU A 1 186 ? -1.762 -10.627 10.012 1.00 94.88 186 GLU A N 1
ATOM 1445 C CA . GLU A 1 186 ? -0.942 -9.460 9.658 1.00 94.88 186 GLU A CA 1
ATOM 1446 C C . GLU A 1 186 ? -0.807 -9.313 8.138 1.00 94.88 186 GLU A C 1
ATOM 1448 O O . GLU A 1 186 ? -0.998 -8.221 7.595 1.00 94.88 186 GLU A O 1
ATOM 1453 N N . ASP A 1 187 ? -0.460 -10.400 7.445 1.00 94.75 187 ASP A N 1
ATOM 1454 C CA . ASP A 1 187 ? -0.201 -10.368 6.009 1.00 94.75 187 ASP A CA 1
ATOM 1455 C C . ASP A 1 187 ? -1.500 -10.082 5.244 1.00 94.75 187 ASP A C 1
ATOM 1457 O O . ASP A 1 187 ? -1.500 -9.256 4.328 1.00 94.75 187 ASP A O 1
ATOM 1461 N N . ASP A 1 188 ? -2.622 -10.674 5.666 1.00 94.94 188 ASP A N 1
ATOM 1462 C CA . ASP A 1 188 ? -3.939 -10.394 5.084 1.00 94.94 188 ASP A CA 1
ATOM 1463 C C . ASP A 1 188 ? -4.355 -8.922 5.278 1.00 94.94 188 ASP A C 1
ATOM 1465 O O . ASP A 1 188 ? -5.007 -8.334 4.409 1.00 94.94 188 ASP A O 1
ATOM 1469 N N . ALA A 1 189 ? -3.961 -8.286 6.388 1.00 95.12 189 ALA A N 1
ATOM 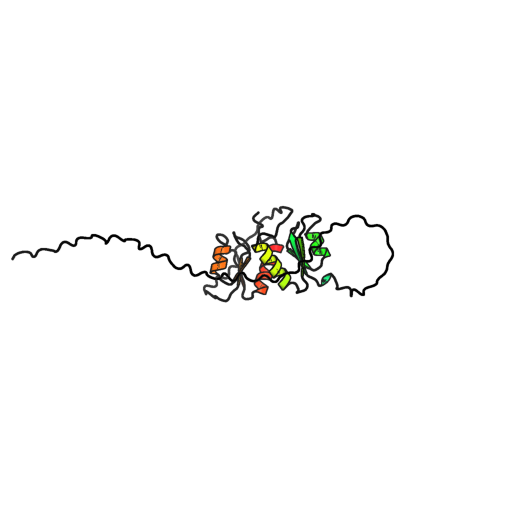1470 C CA . ALA A 1 189 ? -4.224 -6.868 6.623 1.00 95.12 189 ALA A CA 1
ATOM 1471 C C . ALA A 1 189 ? -3.448 -5.970 5.642 1.00 95.12 189 ALA A C 1
ATOM 1473 O O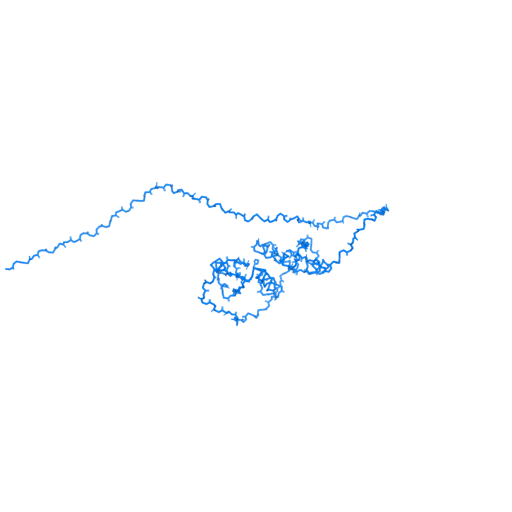 . ALA A 1 189 ? -4.005 -5.001 5.110 1.00 95.12 189 ALA A O 1
ATOM 1474 N N . TYR A 1 190 ? -2.181 -6.298 5.365 1.00 95.88 190 TYR A N 1
ATOM 1475 C CA . TYR A 1 190 ? -1.376 -5.607 4.353 1.00 95.88 190 TYR A CA 1
ATOM 1476 C C . TYR A 1 190 ? -1.929 -5.820 2.939 1.00 95.88 190 TYR A C 1
ATOM 1478 O O . TYR A 1 190 ? -2.046 -4.853 2.180 1.00 95.88 190 TYR A O 1
ATOM 1486 N N . ASP A 1 191 ? -2.320 -7.049 2.600 1.00 94.25 191 ASP A N 1
ATOM 1487 C CA . ASP A 1 191 ? -2.948 -7.377 1.318 1.00 94.25 191 ASP A CA 1
ATOM 1488 C C . ASP A 1 191 ? -4.246 -6.577 1.124 1.00 94.25 191 ASP A C 1
ATOM 1490 O O . ASP A 1 191 ? -4.415 -5.904 0.103 1.00 94.25 191 ASP A O 1
ATOM 1494 N N . LEU A 1 192 ? -5.119 -6.551 2.138 1.00 92.56 192 LEU A N 1
ATOM 1495 C CA . LEU A 1 192 ? -6.378 -5.809 2.097 1.00 92.56 192 LEU A CA 1
ATOM 1496 C C . LEU A 1 192 ? -6.163 -4.298 1.945 1.00 92.56 192 LEU A C 1
ATOM 1498 O O . LEU A 1 192 ? -6.903 -3.640 1.210 1.00 92.56 192 LEU A O 1
ATOM 1502 N N . PHE A 1 193 ? -5.156 -3.730 2.616 1.00 92.94 193 PHE A N 1
ATOM 1503 C CA . PHE A 1 193 ? -4.822 -2.315 2.460 1.00 92.94 193 PHE A CA 1
ATOM 1504 C C . PHE A 1 193 ? -4.427 -1.995 1.015 1.00 92.94 193 PHE A C 1
ATOM 1506 O O . PHE A 1 193 ? -4.933 -1.033 0.431 1.00 92.94 193 PHE A O 1
ATOM 1513 N N . VAL A 1 194 ? -3.533 -2.796 0.426 1.00 92.38 194 VAL A N 1
ATOM 1514 C CA . VAL A 1 194 ? -3.083 -2.598 -0.957 1.00 92.38 194 VAL A CA 1
ATOM 1515 C C . VAL A 1 194 ? -4.243 -2.778 -1.928 1.00 92.38 194 VAL A C 1
ATOM 1517 O O . VAL A 1 194 ? -4.400 -1.960 -2.831 1.00 92.38 194 VAL A O 1
ATOM 1520 N N . ASP A 1 195 ? -5.112 -3.764 -1.722 1.00 90.88 195 ASP A N 1
ATOM 1521 C CA . ASP A 1 195 ? -6.295 -3.962 -2.560 1.00 90.88 195 ASP A CA 1
ATOM 1522 C C . ASP A 1 195 ? -7.272 -2.773 -2.450 1.00 90.88 195 ASP A C 1
ATOM 1524 O O . ASP A 1 195 ? -7.815 -2.312 -3.462 1.00 90.88 195 ASP A O 1
ATOM 1528 N N . TYR A 1 196 ? -7.450 -2.185 -1.261 1.00 87.38 196 TYR A N 1
ATOM 1529 C CA . TYR A 1 196 ? -8.198 -0.932 -1.108 1.00 87.38 196 TYR A CA 1
ATOM 1530 C C . TYR A 1 196 ? -7.528 0.246 -1.818 1.00 87.38 196 TYR A C 1
ATOM 1532 O O . TYR A 1 196 ? -8.214 1.034 -2.475 1.00 87.38 196 TYR A O 1
ATOM 1540 N N . TYR A 1 197 ? -6.204 0.358 -1.736 1.00 87.25 197 TYR A N 1
ATOM 1541 C CA . TYR A 1 197 ? -5.455 1.398 -2.435 1.00 87.25 197 TYR A CA 1
ATOM 1542 C C . TYR A 1 197 ? -5.615 1.290 -3.955 1.00 87.25 197 TYR A C 1
ATOM 1544 O O . TYR A 1 197 ? -5.988 2.252 -4.634 1.00 87.25 197 TYR A O 1
ATOM 1552 N N . MET A 1 198 ? -5.385 0.090 -4.481 1.00 86.00 198 MET A N 1
ATOM 1553 C CA . MET A 1 198 ? -5.396 -0.210 -5.909 1.00 86.00 198 MET A CA 1
ATOM 1554 C C . MET A 1 198 ? -6.806 -0.159 -6.504 1.00 86.00 198 MET A C 1
ATOM 1556 O O . MET A 1 198 ? -6.966 0.208 -7.665 1.00 86.00 198 MET A O 1
ATOM 1560 N N . SER A 1 199 ? -7.841 -0.442 -5.707 1.00 81.69 199 SER A N 1
ATOM 1561 C CA . SER A 1 199 ? -9.248 -0.264 -6.100 1.00 81.69 199 SER A CA 1
ATOM 1562 C C . SER A 1 199 ? -9.749 1.184 -5.996 1.00 81.69 199 SER A C 1
ATOM 1564 O O . SER A 1 199 ? -10.950 1.421 -6.134 1.00 81.69 199 SER A O 1
ATOM 1566 N N . TYR A 1 200 ? -8.849 2.155 -5.781 1.00 69.62 200 TYR A N 1
ATOM 1567 C CA . TYR A 1 200 ? -9.149 3.586 -5.654 1.00 69.62 200 TYR A CA 1
ATOM 1568 C C . TYR A 1 200 ? -10.020 3.957 -4.443 1.00 69.62 200 TYR A C 1
ATOM 1570 O O . TYR A 1 200 ? -10.639 5.021 -4.419 1.00 69.62 200 TYR A O 1
ATOM 1578 N N . ARG A 1 201 ? -10.073 3.098 -3.419 1.00 55.38 201 ARG A N 1
ATOM 1579 C CA . ARG A 1 201 ? -10.854 3.335 -2.194 1.00 55.38 201 ARG A CA 1
ATOM 1580 C C . ARG A 1 201 ? -10.084 4.099 -1.116 1.00 55.38 201 ARG A C 1
ATOM 1582 O O . ARG A 1 201 ? -10.695 4.534 -0.145 1.00 55.38 201 ARG A O 1
ATOM 1589 N N . ILE A 1 202 ? -8.778 4.288 -1.296 1.00 57.28 202 ILE A N 1
ATOM 1590 C CA . ILE A 1 202 ? -7.916 5.081 -0.413 1.00 57.28 202 ILE A CA 1
ATOM 1591 C C . ILE A 1 202 ? -7.582 6.409 -1.099 1.00 57.28 202 ILE A C 1
ATOM 1593 O O . ILE A 1 202 ? -7.140 6.424 -2.248 1.00 57.28 202 ILE A O 1
ATOM 1597 N N . GLN A 1 203 ? -7.829 7.524 -0.405 1.00 57.75 203 GLN A N 1
ATOM 1598 C CA . GLN A 1 203 ? -7.499 8.868 -0.883 1.00 57.75 203 GLN A CA 1
ATOM 1599 C C . GLN A 1 203 ? -6.039 9.214 -0.560 1.00 57.75 203 GLN A C 1
ATOM 1601 O O . GLN A 1 203 ? -5.629 9.116 0.598 1.00 57.75 203 GLN A O 1
ATOM 1606 N N . ASP A 1 204 ? -5.301 9.711 -1.556 1.00 55.28 204 ASP A N 1
ATOM 1607 C CA . ASP A 1 204 ? -4.065 10.459 -1.325 1.00 55.28 204 ASP A CA 1
ATOM 1608 C C . ASP A 1 204 ? -4.459 11.874 -0.853 1.00 55.28 204 ASP A C 1
ATOM 1610 O O . ASP A 1 204 ? -4.827 12.727 -1.663 1.00 55.28 204 ASP A O 1
ATOM 1614 N N . TYR A 1 205 ? -4.421 12.134 0.457 1.00 47.53 205 TYR A N 1
ATOM 1615 C CA . TYR A 1 205 ? -4.476 13.507 0.969 1.00 47.53 205 TYR A CA 1
ATOM 1616 C C . TYR A 1 205 ? -3.107 14.160 0.730 1.00 47.53 205 TYR A C 1
ATOM 1618 O O . TYR A 1 205 ? -2.190 13.988 1.534 1.00 47.53 205 TYR A O 1
ATOM 1626 N N . ASN A 1 206 ? -2.964 14.862 -0.397 1.00 46.41 206 ASN A N 1
ATOM 1627 C CA . ASN A 1 206 ? -1.860 15.801 -0.624 1.00 46.41 206 ASN A CA 1
ATOM 1628 C C . ASN A 1 206 ? -2.165 17.155 0.016 1.00 46.41 206 ASN A C 1
ATOM 1630 O O . ASN A 1 206 ? -3.292 17.656 -0.197 1.00 46.41 206 ASN A O 1
#